Protein AF-B1I226-F1 (afdb_monomer)

Foldseek 3Di:
DDDPVVVVVVVVPPPDPPDPPVPDADPVLVVV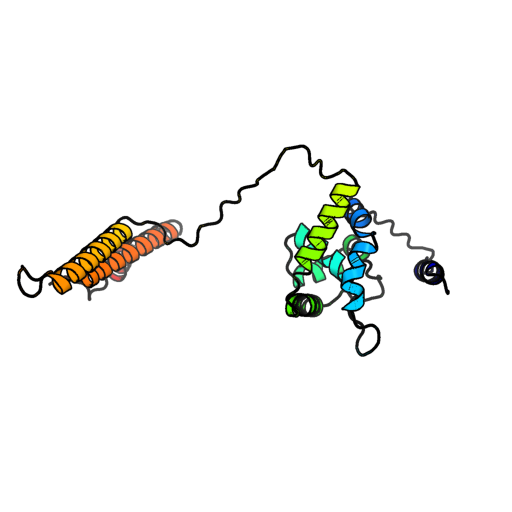LVLLVDCVLCVVVPVLQDDDDDDGADRPQLLVLLVVVCVVVVDQLQVSLVCCQVDPSSVVSSVHDPPDHRDDSVSSVVVVCSVPVVVDPSVVVSVVVSVVVCVVVCVPVPPPDDDDDDDDDPPPDDDDDPLVVVLVVLVVVVVVVVVVCVVCPPPDDDDDRCSVVSVVVSVLVVQQVVVVVVCVVCVVVDPPDDPVVVVVVCVVRVDDPVPDDD

Solvent-accessible surface area (backbone atoms only — not comparable to full-atom values): 15415 Å² total; per-residue (Å²): 143,80,65,78,64,63,58,60,62,64,76,65,70,79,77,64,91,88,67,85,76,81,74,74,56,60,70,68,57,49,51,50,49,64,68,64,70,46,68,77,77,47,55,83,47,54,84,74,53,74,88,82,78,79,82,80,66,79,53,65,68,33,52,52,41,48,47,52,52,26,68,75,69,73,45,52,59,58,57,43,36,51,49,36,65,71,33,67,58,50,21,57,68,26,71,49,55,92,91,50,83,71,71,55,39,70,55,55,52,54,49,51,49,64,54,53,73,71,78,47,60,61,64,57,54,51,49,51,52,51,53,50,52,36,43,76,72,57,70,55,70,84,70,92,64,85,83,80,86,81,76,90,65,85,66,100,59,82,78,90,40,74,58,56,53,52,44,52,50,50,45,51,53,50,53,52,50,51,54,49,42,72,73,50,57,85,73,66,82,85,83,80,83,53,55,69,61,44,52,50,52,40,51,52,54,51,52,50,52,55,49,51,53,48,48,58,67,46,56,76,68,59,85,73,88,42,73,67,59,52,49,56,49,44,60,64,68,75,50,60,84,89,70,70,84,128

Organism: Desulforudis audaxviator (strain MP104C) (NCBI:txid477974)

Structure (mmCIF, N/CA/C/O backbone):
data_AF-B1I226-F1
#
_entry.id   AF-B1I226-F1
#
loop_
_atom_site.group_PDB
_atom_site.id
_atom_site.type_symbol
_atom_site.label_atom_id
_atom_site.label_alt_id
_atom_site.label_comp_id
_atom_site.label_asym_id
_atom_site.label_entity_id
_atom_site.label_seq_id
_atom_site.pdbx_PDB_ins_code
_atom_site.Cartn_x
_atom_site.Cartn_y
_atom_site.Cartn_z
_atom_site.occupancy
_atom_site.B_iso_or_equiv
_atom_site.auth_seq_id
_atom_site.auth_comp_id
_atom_site.auth_asym_id
_atom_site.auth_atom_id
_atom_site.pdbx_PDB_model_num
ATOM 1 N N . MET A 1 1 ? 21.616 23.172 -27.118 1.00 34.88 1 MET A N 1
ATOM 2 C CA . MET A 1 1 ? 20.789 22.255 -27.928 1.00 34.88 1 MET A CA 1
ATOM 3 C C . MET A 1 1 ? 21.636 21.025 -28.251 1.00 34.88 1 MET A C 1
ATOM 5 O O . MET A 1 1 ? 22.217 20.946 -29.317 1.00 34.88 1 MET A O 1
ATOM 9 N N . PHE A 1 2 ? 21.804 20.118 -27.285 1.00 27.12 2 PHE A N 1
ATOM 10 C CA . PHE A 1 2 ? 22.512 18.848 -27.483 1.00 27.12 2 PHE A CA 1
ATOM 11 C C . PHE A 1 2 ? 21.544 17.731 -27.116 1.00 27.12 2 PHE A C 1
ATOM 13 O O . PHE A 1 2 ? 21.030 17.680 -26.001 1.00 27.12 2 PHE A O 1
ATOM 20 N N . GLY A 1 3 ? 21.198 16.952 -28.137 1.00 27.00 3 GLY A N 1
ATOM 21 C CA . GLY A 1 3 ? 20.056 16.057 -28.161 1.00 27.00 3 GLY A CA 1
ATOM 22 C C . GLY A 1 3 ? 20.156 14.913 -27.161 1.00 27.00 3 GLY A C 1
ATOM 23 O O . GLY A 1 3 ? 21.187 14.261 -26.996 1.00 27.00 3 GLY A O 1
ATOM 24 N N . ILE A 1 4 ? 19.001 14.628 -26.573 1.00 36.56 4 ILE A N 1
ATOM 25 C CA . ILE A 1 4 ? 18.686 13.473 -25.727 1.00 36.56 4 ILE A CA 1
ATOM 26 C C . ILE A 1 4 ? 18.946 12.144 -26.484 1.00 36.56 4 ILE A C 1
ATOM 28 O O . ILE A 1 4 ? 19.046 11.080 -25.873 1.00 36.56 4 ILE A O 1
ATOM 32 N N . ASP A 1 5 ? 19.146 12.201 -27.805 1.00 34.72 5 ASP A N 1
ATOM 33 C CA . ASP A 1 5 ? 19.534 11.072 -28.655 1.00 34.72 5 ASP A CA 1
ATOM 34 C C . ASP A 1 5 ? 20.942 10.523 -28.367 1.00 34.72 5 ASP A C 1
ATOM 36 O O . ASP A 1 5 ? 21.187 9.338 -28.598 1.00 34.72 5 ASP A O 1
ATOM 40 N N . SER A 1 6 ? 21.845 11.311 -27.771 1.00 33.66 6 SER A N 1
ATOM 41 C CA . SER A 1 6 ? 23.206 10.842 -27.453 1.00 33.66 6 SER A CA 1
ATOM 42 C C . SER A 1 6 ? 23.229 9.800 -26.318 1.00 33.66 6 SER A C 1
ATOM 44 O O . SER A 1 6 ? 24.063 8.897 -26.290 1.00 33.66 6 SER A O 1
ATOM 46 N N . ILE A 1 7 ? 22.244 9.839 -25.411 1.00 35.50 7 ILE A N 1
ATOM 47 C CA . ILE A 1 7 ? 22.146 8.888 -24.288 1.00 35.50 7 ILE A CA 1
ATOM 48 C C . ILE A 1 7 ? 21.515 7.559 -24.740 1.00 35.50 7 ILE A C 1
ATOM 50 O O . ILE A 1 7 ? 21.879 6.495 -24.232 1.00 35.50 7 ILE A O 1
ATOM 54 N N . ARG A 1 8 ? 20.639 7.590 -25.758 1.00 39.50 8 ARG A N 1
ATOM 55 C CA . ARG A 1 8 ? 20.028 6.380 -26.339 1.00 39.50 8 ARG A CA 1
ATOM 56 C C . ARG A 1 8 ? 21.087 5.469 -26.979 1.00 39.50 8 ARG A C 1
ATOM 58 O O . ARG A 1 8 ? 20.986 4.251 -26.861 1.00 39.50 8 ARG A O 1
ATOM 65 N N . HIS A 1 9 ? 22.140 6.046 -27.563 1.00 31.33 9 HIS A N 1
ATOM 66 C CA . HIS A 1 9 ? 23.216 5.287 -28.207 1.00 31.33 9 HIS A CA 1
ATOM 67 C C . HIS A 1 9 ? 24.240 4.695 -27.213 1.00 31.33 9 HIS A C 1
ATOM 69 O O . HIS A 1 9 ? 24.863 3.670 -27.504 1.00 31.33 9 HIS A O 1
ATOM 75 N N . ILE A 1 10 ? 24.406 5.299 -26.030 1.00 31.16 10 ILE A N 1
ATOM 76 C CA . ILE A 1 10 ? 25.350 4.822 -25.001 1.00 31.16 10 ILE A CA 1
ATOM 77 C C . ILE A 1 10 ? 24.755 3.654 -24.196 1.00 31.16 10 ILE A C 1
ATOM 79 O O . ILE A 1 10 ? 25.475 2.727 -23.834 1.00 31.16 10 ILE A O 1
ATOM 83 N N . LEU A 1 11 ? 23.434 3.625 -23.990 1.00 35.59 11 LEU A N 1
ATOM 84 C CA . LEU A 1 11 ? 22.765 2.533 -23.267 1.00 35.59 11 LEU A CA 1
ATOM 85 C C . LEU A 1 11 ? 22.463 1.291 -24.131 1.00 35.59 11 LEU A C 1
ATOM 87 O O . LEU A 1 11 ? 22.082 0.258 -23.588 1.00 35.59 11 LEU A O 1
ATOM 91 N N . GLN A 1 12 ? 22.684 1.350 -25.450 1.00 37.44 12 GLN A N 1
ATOM 92 C CA . GLN A 1 12 ? 22.516 0.215 -26.375 1.00 37.44 12 GLN A CA 1
ATOM 93 C C . GLN A 1 12 ? 23.813 -0.566 -26.673 1.00 37.44 12 GLN A C 1
ATOM 95 O O . GLN A 1 12 ? 23.793 -1.503 -27.469 1.00 37.44 12 GLN A O 1
ATOM 100 N N . ARG A 1 13 ? 24.948 -0.236 -26.039 1.00 31.00 13 ARG A N 1
ATOM 101 C CA . ARG A 1 13 ? 26.268 -0.819 -26.365 1.00 31.00 13 ARG A CA 1
ATOM 102 C C . ARG A 1 13 ? 26.870 -1.746 -25.302 1.00 31.00 13 ARG A C 1
ATOM 104 O O . ARG A 1 13 ? 28.068 -1.711 -25.052 1.00 31.00 13 ARG A O 1
ATOM 111 N N . VAL A 1 14 ? 26.072 -2.658 -24.749 1.00 36.41 14 VAL A N 1
ATOM 112 C CA . VAL A 1 14 ? 26.609 -3.926 -24.210 1.00 36.41 14 VAL A CA 1
ATOM 113 C C . VAL A 1 14 ? 25.790 -5.086 -24.771 1.00 36.41 14 VAL A C 1
ATOM 115 O O . VAL A 1 14 ? 25.075 -5.789 -24.066 1.00 36.41 14 VAL A O 1
ATOM 118 N N . SER A 1 15 ? 25.877 -5.255 -26.091 1.00 33.81 15 SER A N 1
ATOM 119 C CA . SER A 1 15 ? 25.598 -6.534 -26.740 1.00 33.81 15 SER A CA 1
ATOM 120 C C . SER A 1 15 ? 26.867 -7.373 -26.628 1.00 33.81 15 SER A C 1
ATOM 122 O O . SER A 1 15 ? 27.742 -7.291 -27.485 1.00 33.81 15 SER A O 1
ATOM 124 N N . VAL A 1 16 ? 26.993 -8.136 -25.542 1.00 36.56 16 VAL A N 1
ATOM 125 C CA . VAL A 1 16 ? 27.964 -9.235 -25.457 1.00 36.56 16 VAL A CA 1
ATOM 126 C C . VAL A 1 16 ? 27.528 -10.324 -26.449 1.00 36.56 16 VAL A C 1
ATOM 128 O O . VAL A 1 16 ? 26.420 -10.851 -26.310 1.00 36.56 16 VAL A O 1
ATOM 131 N N . PRO A 1 17 ? 28.335 -10.654 -27.473 1.00 31.30 17 PRO A N 1
ATOM 132 C CA . PRO A 1 17 ? 28.005 -11.725 -28.400 1.00 31.30 17 PRO A CA 1
ATOM 133 C C . PRO A 1 17 ? 28.172 -13.060 -27.667 1.00 31.30 17 PRO A C 1
ATOM 135 O O . PRO A 1 17 ? 29.270 -13.396 -27.234 1.00 31.30 17 PRO A O 1
ATOM 138 N N . GLY A 1 18 ? 27.071 -13.793 -27.480 1.00 32.81 18 GLY A N 1
ATOM 139 C CA . GLY A 1 18 ? 27.088 -15.148 -26.910 1.00 32.81 18 GLY A CA 1
ATOM 140 C C . GLY A 1 18 ? 26.101 -15.428 -25.774 1.00 32.81 18 GLY A C 1
ATOM 141 O O . GLY A 1 18 ? 25.951 -16.581 -25.396 1.00 32.81 18 GLY A O 1
ATOM 142 N N . ALA A 1 19 ? 25.381 -14.430 -25.254 1.00 34.69 19 ALA A N 1
ATOM 143 C CA . ALA A 1 19 ? 24.342 -14.660 -24.246 1.00 34.69 19 ALA A CA 1
ATOM 144 C C . ALA A 1 19 ? 23.137 -13.738 -24.472 1.00 34.69 19 ALA A C 1
ATOM 146 O O . ALA A 1 19 ? 22.835 -12.862 -23.661 1.00 34.69 19 ALA A O 1
ATOM 147 N N . ARG A 1 20 ? 22.423 -13.936 -25.589 1.00 36.38 20 ARG A N 1
ATOM 148 C CA . ARG A 1 20 ? 21.013 -13.529 -25.659 1.00 36.38 20 ARG A CA 1
ATOM 149 C C . ARG A 1 20 ? 20.237 -14.472 -24.755 1.00 36.38 20 ARG A C 1
ATOM 151 O O . ARG A 1 20 ? 19.728 -15.500 -25.181 1.00 36.38 20 ARG A O 1
ATOM 158 N N . ILE A 1 21 ? 20.218 -14.153 -23.468 1.00 43.62 21 ILE A N 1
ATOM 159 C CA . ILE A 1 21 ? 19.205 -14.717 -22.596 1.00 43.62 21 ILE A CA 1
ATOM 160 C C . ILE A 1 21 ? 17.944 -13.906 -22.887 1.00 43.62 21 ILE A C 1
ATOM 162 O O . ILE A 1 21 ? 17.688 -12.875 -22.261 1.00 43.62 21 ILE A O 1
ATOM 166 N N . ASP A 1 22 ? 17.201 -14.345 -23.899 1.00 40.81 22 ASP A N 1
ATOM 167 C CA . ASP A 1 22 ? 15.895 -13.812 -24.275 1.00 40.81 22 ASP A CA 1
ATOM 168 C C . ASP A 1 22 ? 14.862 -14.220 -23.208 1.00 40.81 22 ASP A C 1
ATOM 170 O O . ASP A 1 22 ? 13.917 -14.954 -23.465 1.00 40.81 22 ASP A O 1
ATOM 174 N N . TYR A 1 23 ? 15.056 -13.778 -21.959 1.00 53.62 23 TYR A N 1
ATOM 175 C CA . TYR A 1 23 ? 14.006 -13.872 -20.950 1.00 53.62 23 TYR A CA 1
ATOM 176 C C . TYR A 1 23 ? 12.971 -12.804 -21.273 1.00 53.62 23 TYR A C 1
ATOM 178 O O . TYR A 1 23 ? 13.134 -11.621 -20.939 1.00 53.62 23 TYR A O 1
ATOM 186 N N . GLU A 1 24 ? 11.923 -13.230 -21.967 1.00 58.19 24 GLU A N 1
ATOM 187 C CA . GLU A 1 24 ? 10.694 -12.468 -22.078 1.00 58.19 24 GLU A CA 1
ATOM 188 C C . GLU A 1 24 ? 10.083 -12.303 -20.687 1.00 58.19 24 GLU A C 1
ATOM 190 O O . GLU A 1 24 ? 10.046 -13.218 -19.860 1.00 58.19 24 GLU A O 1
ATOM 195 N N . PHE A 1 25 ? 9.655 -11.080 -20.395 1.00 67.44 25 PHE A N 1
ATOM 196 C CA . PHE A 1 25 ? 8.914 -10.819 -19.176 1.00 67.44 25 PHE A CA 1
ATOM 197 C C . PHE A 1 25 ? 7.570 -11.548 -19.244 1.00 67.44 25 PHE A C 1
ATOM 199 O O . PHE A 1 25 ? 6.963 -11.576 -20.315 1.00 67.44 25 PHE A O 1
ATOM 206 N N . PRO A 1 26 ? 7.047 -12.042 -18.110 1.00 75.38 26 PRO A N 1
ATOM 207 C CA . PRO A 1 26 ? 5.643 -12.413 -18.012 1.00 75.38 26 PRO A CA 1
ATOM 208 C C . PRO A 1 26 ? 4.746 -11.319 -18.605 1.00 75.38 26 PRO A C 1
ATOM 210 O O . PRO A 1 26 ? 5.009 -10.127 -18.413 1.00 75.38 26 PRO A O 1
ATOM 213 N N . GLU A 1 27 ? 3.684 -11.712 -19.308 1.00 76.19 27 GLU A N 1
ATOM 214 C CA . GLU A 1 27 ? 2.844 -10.797 -20.093 1.00 76.19 27 GLU A CA 1
ATOM 215 C C . GLU A 1 27 ? 2.338 -9.597 -19.270 1.00 76.19 27 GLU A C 1
ATOM 217 O O . GLU A 1 27 ? 2.268 -8.466 -19.763 1.00 76.19 27 GLU A O 1
ATOM 222 N N . HIS A 1 28 ? 2.034 -9.809 -17.985 1.00 78.00 28 HIS A N 1
ATOM 223 C CA . HIS A 1 28 ? 1.593 -8.746 -17.083 1.00 78.00 28 HIS A CA 1
ATOM 224 C C . HIS A 1 28 ? 2.697 -7.723 -16.777 1.00 78.00 28 HIS A C 1
ATOM 226 O O . HIS A 1 28 ? 2.413 -6.527 -16.762 1.00 78.00 28 HIS A O 1
ATOM 232 N N . LEU A 1 29 ? 3.954 -8.152 -16.613 1.00 80.06 29 LEU A N 1
ATOM 233 C CA . LEU A 1 29 ? 5.091 -7.243 -16.425 1.00 80.06 29 LEU A CA 1
ATOM 234 C C . LEU A 1 29 ? 5.418 -6.488 -17.713 1.00 80.06 29 LEU A C 1
ATOM 236 O O . LEU A 1 29 ? 5.753 -5.311 -17.650 1.00 80.06 29 LEU A O 1
ATOM 240 N N . ALA A 1 30 ? 5.267 -7.120 -18.879 1.00 80.62 30 ALA A N 1
ATOM 241 C CA . ALA A 1 30 ? 5.431 -6.447 -20.168 1.00 80.62 30 ALA A CA 1
ATOM 242 C C . ALA A 1 30 ? 4.354 -5.370 -20.402 1.00 80.62 30 ALA A C 1
ATOM 244 O O . ALA A 1 30 ? 4.617 -4.324 -21.002 1.00 80.62 30 ALA A O 1
ATOM 245 N N . LYS A 1 31 ? 3.124 -5.597 -19.924 1.00 81.62 31 LYS A N 1
ATOM 246 C CA . LYS A 1 31 ? 2.075 -4.565 -19.899 1.00 81.62 31 LYS A CA 1
ATOM 247 C C . LYS A 1 31 ? 2.463 -3.429 -18.953 1.00 81.62 31 LYS A C 1
ATOM 249 O O . LYS A 1 31 ? 2.478 -2.283 -19.389 1.00 81.62 31 LYS A O 1
ATOM 254 N N . MET A 1 32 ? 2.849 -3.731 -17.714 1.00 81.94 32 MET A N 1
ATOM 255 C CA . MET A 1 32 ? 3.281 -2.707 -16.753 1.00 81.94 32 MET A CA 1
ATOM 256 C C . MET A 1 32 ? 4.493 -1.906 -17.238 1.00 81.94 32 MET A C 1
ATOM 258 O O . MET A 1 32 ? 4.533 -0.698 -17.035 1.00 81.94 32 MET A O 1
ATOM 262 N N . ASP A 1 33 ? 5.451 -2.545 -17.914 1.00 84.25 33 ASP A N 1
ATOM 263 C CA . ASP A 1 33 ? 6.632 -1.875 -18.466 1.00 84.25 33 ASP A CA 1
ATOM 264 C C . ASP A 1 33 ? 6.230 -0.807 -19.482 1.00 84.25 33 ASP A C 1
ATOM 266 O O . ASP A 1 33 ? 6.639 0.340 -19.350 1.00 84.25 33 ASP A O 1
ATOM 270 N N . ARG A 1 34 ? 5.354 -1.158 -20.434 1.00 82.12 34 ARG A N 1
ATOM 271 C CA . ARG A 1 34 ? 4.818 -0.215 -21.432 1.00 82.12 34 ARG A CA 1
ATOM 272 C C . ARG A 1 34 ? 4.061 0.944 -20.792 1.00 82.12 34 ARG A C 1
ATOM 274 O O . ARG A 1 34 ? 4.159 2.081 -21.245 1.00 82.12 34 ARG A O 1
ATOM 281 N N . TRP A 1 35 ? 3.313 0.665 -19.731 1.00 77.06 35 TRP A N 1
ATOM 282 C CA . TRP A 1 35 ? 2.592 1.698 -18.996 1.00 77.06 35 TRP A CA 1
ATOM 283 C C . TRP A 1 35 ? 3.530 2.666 -18.275 1.00 77.06 35 TRP A C 1
ATOM 285 O O . TRP A 1 35 ? 3.283 3.872 -18.298 1.00 77.06 35 TRP A O 1
ATOM 295 N N . LEU A 1 36 ? 4.608 2.156 -17.681 1.00 78.62 36 LEU A N 1
ATOM 296 C CA . LEU A 1 36 ? 5.593 2.943 -16.940 1.00 78.62 36 LEU A CA 1
ATOM 297 C C . LEU A 1 36 ? 6.677 3.576 -17.829 1.00 78.62 36 LEU A C 1
ATOM 299 O O . LEU A 1 36 ? 7.464 4.366 -17.322 1.00 78.62 36 LEU A O 1
ATOM 303 N N . ASP A 1 37 ? 6.721 3.286 -19.133 1.00 77.25 37 ASP A N 1
ATOM 304 C CA . ASP A 1 37 ? 7.720 3.836 -20.071 1.00 77.25 37 ASP A CA 1
ATOM 305 C C . ASP A 1 37 ? 7.483 5.316 -20.449 1.00 77.25 37 ASP A C 1
ATOM 307 O O . ASP A 1 37 ? 8.181 5.893 -21.282 1.00 77.25 37 ASP A O 1
ATOM 311 N N . ASP A 1 38 ? 6.494 5.969 -19.834 1.00 75.19 38 ASP A N 1
ATOM 312 C CA . ASP A 1 38 ? 6.208 7.381 -20.071 1.00 75.19 38 ASP A CA 1
ATOM 313 C C . ASP A 1 38 ? 7.036 8.285 -19.150 1.00 75.19 38 ASP A C 1
ATOM 315 O O . ASP A 1 38 ? 6.926 8.257 -17.922 1.00 75.19 38 ASP A O 1
ATOM 319 N N . LYS A 1 39 ? 7.841 9.150 -19.776 1.00 68.50 39 LYS A N 1
ATOM 320 C CA . LYS A 1 39 ? 8.710 10.122 -19.102 1.00 68.50 39 LYS A CA 1
ATOM 321 C C . LYS A 1 39 ? 7.958 11.045 -18.144 1.00 68.50 39 LYS A C 1
ATOM 323 O O . LYS A 1 39 ? 8.560 11.495 -17.170 1.00 68.50 39 LYS A O 1
ATOM 328 N N . ARG A 1 40 ? 6.665 11.286 -18.388 1.00 67.88 40 ARG A N 1
ATOM 329 C CA . ARG A 1 40 ? 5.798 12.127 -17.550 1.00 67.88 40 ARG A CA 1
ATOM 330 C C . ARG A 1 40 ? 5.674 11.611 -16.115 1.00 67.88 40 ARG A C 1
ATOM 332 O O . ARG A 1 40 ? 5.537 12.424 -15.210 1.00 67.88 40 ARG A O 1
ATOM 339 N N . PHE A 1 41 ? 5.789 10.299 -15.885 1.00 67.38 41 PHE A N 1
ATOM 340 C CA . PHE A 1 41 ? 5.772 9.733 -14.528 1.00 67.38 41 PHE A CA 1
ATOM 341 C C . PHE A 1 41 ? 7.009 10.095 -13.714 1.00 67.38 41 PHE A C 1
ATOM 343 O O . PHE A 1 41 ? 6.957 10.129 -12.488 1.00 67.38 41 PHE A O 1
ATOM 350 N N . PHE A 1 42 ? 8.127 10.354 -14.388 1.00 67.56 42 PHE A N 1
ATOM 351 C CA . PHE A 1 42 ? 9.410 10.596 -13.740 1.00 67.56 42 PHE A CA 1
ATOM 352 C C . PHE A 1 42 ? 9.689 12.085 -13.541 1.00 67.56 42 PHE A C 1
ATOM 354 O O . PHE A 1 42 ? 10.491 12.424 -12.675 1.00 67.56 42 PHE A O 1
ATOM 361 N N . THR A 1 43 ? 9.029 12.971 -14.295 1.00 66.56 43 THR A N 1
ATOM 362 C CA . THR A 1 43 ? 9.213 14.429 -14.215 1.00 66.56 43 THR A CA 1
ATOM 363 C C . THR A 1 43 ? 9.028 14.991 -12.796 1.00 66.56 43 THR A C 1
ATOM 365 O O . THR A 1 43 ? 9.937 15.687 -12.352 1.00 66.56 43 THR A O 1
ATOM 368 N N . PRO A 1 44 ? 7.979 14.634 -12.022 1.00 65.00 44 PRO A N 1
ATOM 369 C CA . PRO A 1 44 ? 7.789 15.159 -10.659 1.00 65.00 44 PRO A CA 1
ATOM 370 C C . PRO A 1 44 ? 8.889 14.739 -9.673 1.00 65.00 44 PRO A C 1
ATOM 372 O O . PRO A 1 44 ? 9.110 15.373 -8.641 1.00 65.00 44 PRO A O 1
ATOM 375 N N . PHE A 1 45 ? 9.589 13.648 -9.989 1.00 65.19 45 PHE A N 1
ATOM 376 C CA . PHE A 1 45 ? 10.647 13.100 -9.153 1.00 65.19 45 PHE A CA 1
ATOM 377 C C . PHE A 1 45 ? 12.025 13.637 -9.549 1.00 65.19 45 PHE A C 1
ATOM 379 O O . PHE A 1 45 ? 12.905 13.683 -8.700 1.00 65.19 45 PHE A O 1
ATOM 386 N N . GLN A 1 46 ? 12.243 14.082 -10.790 1.00 63.88 46 GLN A N 1
ATOM 387 C CA . GLN A 1 46 ? 13.569 14.507 -11.268 1.00 63.88 46 GLN A CA 1
ATOM 388 C C . GLN A 1 46 ? 14.176 15.650 -10.443 1.00 63.88 46 GLN A C 1
ATOM 390 O O . GLN A 1 46 ? 15.362 15.584 -10.124 1.00 63.88 46 GLN A O 1
ATOM 395 N N . ASP A 1 47 ? 13.364 16.614 -10.008 1.00 61.59 47 ASP A N 1
ATOM 396 C CA . ASP A 1 47 ? 13.822 17.758 -9.206 1.00 61.59 47 ASP A CA 1
ATOM 397 C C . ASP A 1 47 ? 14.224 17.367 -7.771 1.00 61.59 47 ASP A C 1
ATOM 399 O O . ASP A 1 47 ? 14.983 18.074 -7.107 1.00 61.59 47 ASP A O 1
ATOM 403 N N . LYS A 1 48 ? 13.745 16.213 -7.283 1.00 60.78 48 LYS A N 1
ATOM 404 C CA . LYS A 1 48 ? 13.937 15.743 -5.897 1.00 60.78 48 LYS A CA 1
ATOM 405 C C . LYS A 1 48 ? 15.091 14.746 -5.752 1.00 60.78 48 LYS A C 1
ATOM 407 O O . LYS A 1 48 ? 15.528 14.452 -4.637 1.00 60.78 48 LYS A O 1
ATOM 412 N N . TYR A 1 49 ? 15.626 14.235 -6.862 1.00 60.50 49 TYR A N 1
ATOM 413 C CA . TYR A 1 49 ? 16.835 13.412 -6.867 1.00 60.50 49 TYR A CA 1
ATOM 414 C C . TYR A 1 49 ? 18.043 14.306 -7.160 1.00 60.50 49 TYR A C 1
ATOM 416 O O . TYR A 1 49 ? 18.319 14.645 -8.306 1.00 60.50 49 TYR A O 1
ATOM 424 N N . HIS A 1 50 ? 18.781 14.685 -6.113 1.00 53.31 50 HIS A N 1
ATOM 425 C CA . HIS A 1 50 ? 19.991 15.498 -6.251 1.00 53.31 50 HIS A CA 1
ATOM 426 C C . HIS A 1 50 ? 21.002 14.851 -7.211 1.00 53.31 50 HIS A C 1
ATOM 428 O O . HIS A 1 50 ? 21.469 13.735 -6.977 1.00 53.31 50 HIS A O 1
ATOM 434 N N . GLN A 1 51 ? 21.352 15.576 -8.275 1.00 52.16 51 GLN A N 1
ATOM 435 C CA . GLN A 1 51 ? 22.259 15.103 -9.325 1.00 52.16 51 GLN A CA 1
ATOM 436 C C . GLN A 1 51 ? 23.745 15.392 -9.045 1.00 52.16 51 GLN A C 1
ATOM 438 O O . GLN A 1 51 ? 24.593 14.799 -9.703 1.00 52.16 51 GLN A O 1
ATOM 443 N N . PHE A 1 52 ? 24.086 16.264 -8.082 1.00 46.88 52 PHE A N 1
ATOM 444 C CA . PHE A 1 52 ? 25.417 16.897 -8.077 1.00 46.88 52 PHE A CA 1
ATOM 445 C C . PHE A 1 52 ? 26.304 16.703 -6.834 1.00 46.88 52 PHE A C 1
ATOM 447 O O . PHE A 1 52 ? 27.501 16.941 -6.950 1.00 46.88 52 PHE A O 1
ATOM 454 N N . TRP A 1 53 ? 25.808 16.229 -5.680 1.00 42.12 53 TRP A N 1
ATOM 455 C CA . TRP A 1 53 ? 26.657 16.073 -4.481 1.00 42.12 53 TRP A CA 1
ATOM 456 C C . TRP A 1 53 ? 26.352 14.787 -3.693 1.00 42.12 53 TRP A C 1
ATOM 458 O O . TRP A 1 53 ? 25.210 14.539 -3.308 1.00 42.12 53 TRP A O 1
ATOM 468 N N . GLY A 1 54 ? 27.389 13.981 -3.424 1.00 58.03 54 GLY A N 1
ATOM 469 C CA . GLY A 1 54 ? 27.324 12.762 -2.602 1.00 58.03 54 GLY A CA 1
ATOM 470 C C . GLY A 1 54 ? 27.157 11.444 -3.378 1.00 58.03 54 GLY A C 1
ATOM 471 O O . GLY A 1 54 ? 27.308 11.387 -4.597 1.00 58.03 54 GLY A O 1
ATOM 472 N N . ARG A 1 55 ? 26.867 10.346 -2.656 1.00 56.62 55 ARG A N 1
ATOM 473 C CA . ARG A 1 55 ? 26.606 9.024 -3.261 1.00 56.62 55 ARG A CA 1
ATOM 474 C C . ARG A 1 55 ? 25.366 9.121 -4.165 1.00 56.62 55 ARG A C 1
ATOM 476 O O . ARG A 1 55 ? 24.307 9.489 -3.651 1.00 56.62 55 ARG A O 1
ATOM 483 N N . PRO A 1 56 ? 25.452 8.730 -5.452 1.00 64.06 56 PRO A N 1
ATOM 484 C CA . PRO A 1 56 ? 24.308 8.767 -6.354 1.00 64.06 56 PRO A CA 1
ATOM 485 C C . PRO A 1 56 ? 23.127 7.999 -5.759 1.00 64.06 56 PRO A C 1
ATOM 487 O O . PRO A 1 56 ? 23.261 6.831 -5.377 1.00 64.06 56 PRO A O 1
ATOM 490 N N . SER A 1 57 ? 21.976 8.664 -5.649 1.00 69.44 57 SER A N 1
ATOM 491 C CA . SER A 1 57 ? 20.735 7.992 -5.264 1.00 69.44 57 SER A CA 1
ATOM 492 C C . SER A 1 57 ? 20.327 6.992 -6.351 1.00 69.44 57 SER A C 1
ATOM 494 O O . SER A 1 57 ? 20.685 7.139 -7.520 1.00 69.44 57 SER A O 1
ATOM 496 N N . VAL A 1 58 ? 19.568 5.964 -5.962 1.00 79.44 58 VAL A N 1
ATOM 497 C CA . VAL A 1 58 ? 18.938 5.035 -6.916 1.00 79.44 58 VAL A CA 1
ATOM 498 C C . VAL A 1 58 ? 18.132 5.856 -7.930 1.00 79.44 58 VAL A C 1
ATOM 500 O O . VAL A 1 58 ? 17.440 6.772 -7.494 1.00 79.44 58 VAL A O 1
ATOM 503 N N . PRO A 1 59 ? 18.192 5.570 -9.243 1.00 80.25 59 PRO A N 1
ATOM 504 C CA . PRO A 1 59 ? 17.389 6.292 -10.224 1.00 80.25 59 PRO A CA 1
ATOM 505 C C . PRO A 1 59 ? 15.898 6.271 -9.862 1.00 80.25 59 PRO A C 1
ATOM 507 O O . PRO A 1 59 ? 15.380 5.232 -9.443 1.00 80.25 59 PRO A O 1
ATOM 510 N N . ALA A 1 60 ? 15.204 7.399 -10.052 1.00 79.31 60 ALA A N 1
ATOM 511 C CA . ALA A 1 60 ? 13.768 7.510 -9.780 1.00 79.31 60 ALA A CA 1
ATOM 512 C C . ALA A 1 60 ? 12.962 6.431 -10.522 1.00 79.31 60 ALA A C 1
ATOM 514 O O . ALA A 1 60 ? 12.070 5.810 -9.948 1.00 79.31 60 ALA A O 1
ATOM 515 N N . GLU A 1 61 ? 13.353 6.139 -11.765 1.00 82.19 61 GLU A N 1
ATOM 516 C CA . GLU A 1 61 ? 12.761 5.077 -12.574 1.00 82.19 61 GLU A CA 1
ATOM 517 C C . GLU A 1 61 ? 12.873 3.698 -11.912 1.00 82.19 61 GLU A C 1
ATOM 519 O O . GLU A 1 61 ? 11.872 2.998 -11.752 1.00 82.19 61 GLU A O 1
ATOM 524 N N . THR A 1 62 ? 14.073 3.320 -11.467 1.00 87.38 62 THR A N 1
ATOM 525 C CA . THR A 1 62 ? 14.299 2.049 -10.770 1.00 87.38 62 THR A CA 1
ATOM 526 C C . THR A 1 62 ? 13.458 1.957 -9.502 1.00 87.38 62 THR A C 1
ATOM 528 O O . THR A 1 62 ? 12.833 0.929 -9.255 1.00 87.38 62 THR A O 1
ATOM 531 N N . TYR A 1 63 ? 13.402 3.031 -8.712 1.00 87.06 63 TYR A N 1
ATOM 532 C CA . TYR A 1 63 ? 12.620 3.057 -7.478 1.00 87.06 63 TYR A CA 1
ATOM 533 C C . TYR A 1 63 ? 11.117 2.879 -7.734 1.00 87.06 63 TYR A C 1
ATOM 535 O O . TYR A 1 63 ? 10.490 2.036 -7.095 1.00 87.06 63 TYR A O 1
ATOM 543 N N . LEU A 1 64 ? 10.539 3.616 -8.685 1.00 84.50 64 LEU A N 1
ATOM 544 C CA . LEU A 1 64 ? 9.108 3.531 -8.997 1.00 84.50 64 LEU A CA 1
ATOM 545 C C . LEU A 1 64 ? 8.715 2.155 -9.542 1.00 84.50 64 LEU A C 1
ATOM 547 O O . LEU A 1 64 ? 7.688 1.608 -9.149 1.00 84.50 64 LEU A O 1
ATOM 551 N N . ARG A 1 65 ? 9.563 1.547 -10.375 1.00 88.25 65 ARG A N 1
ATOM 552 C CA . ARG A 1 65 ? 9.358 0.178 -10.874 1.00 88.25 65 ARG A CA 1
ATOM 553 C C . ARG A 1 65 ? 9.431 -0.849 -9.744 1.00 88.25 65 ARG A C 1
ATOM 555 O O . ARG A 1 65 ? 8.553 -1.700 -9.630 1.00 88.25 65 ARG A O 1
ATOM 562 N N . MET A 1 66 ? 10.407 -0.720 -8.844 1.00 90.75 66 MET A N 1
ATOM 563 C CA . MET A 1 66 ? 10.463 -1.539 -7.629 1.00 90.75 66 MET A CA 1
ATOM 564 C C . MET A 1 66 ? 9.204 -1.353 -6.768 1.00 90.75 66 MET A C 1
ATOM 566 O O . MET A 1 66 ? 8.672 -2.328 -6.243 1.00 90.75 66 MET A O 1
ATOM 570 N N . ARG A 1 67 ? 8.661 -0.133 -6.675 1.00 88.06 67 ARG A N 1
ATOM 571 C CA . ARG A 1 67 ? 7.402 0.118 -5.961 1.00 88.06 67 ARG A CA 1
ATOM 572 C C . ARG A 1 67 ? 6.171 -0.461 -6.636 1.00 88.06 67 ARG A C 1
ATOM 574 O O . ARG A 1 67 ? 5.300 -0.951 -5.926 1.00 88.06 67 ARG A O 1
ATOM 581 N N . ALA A 1 68 ? 6.108 -0.464 -7.961 1.00 86.88 68 ALA A N 1
ATOM 582 C CA . ALA A 1 68 ? 5.027 -1.124 -8.683 1.00 86.88 68 ALA A CA 1
ATOM 583 C C . ALA A 1 68 ? 4.995 -2.631 -8.373 1.00 86.88 68 ALA A C 1
ATOM 585 O O . ALA A 1 68 ? 3.933 -3.166 -8.063 1.00 86.88 68 ALA A O 1
ATOM 586 N N . LEU A 1 69 ? 6.161 -3.294 -8.359 1.00 90.25 69 LEU A N 1
ATOM 587 C CA . LEU A 1 69 ? 6.269 -4.694 -7.930 1.00 90.25 69 LEU A CA 1
ATOM 588 C C . LEU A 1 69 ? 5.864 -4.868 -6.464 1.00 90.25 69 LEU A C 1
ATOM 590 O O . LEU A 1 69 ? 5.122 -5.789 -6.135 1.00 90.25 69 LEU A O 1
ATOM 594 N N . GLN A 1 70 ? 6.313 -3.966 -5.589 1.00 90.56 70 GLN A N 1
ATOM 595 C CA . GLN A 1 70 ? 5.963 -4.008 -4.174 1.00 90.56 70 GLN A CA 1
ATOM 596 C C . GLN A 1 70 ? 4.448 -4.005 -3.953 1.00 90.56 70 GLN A C 1
ATOM 598 O O . GLN A 1 70 ? 3.945 -4.830 -3.197 1.00 90.56 70 GLN A O 1
ATOM 603 N N . GLN A 1 71 ? 3.735 -3.095 -4.622 1.00 86.38 71 GLN A N 1
ATOM 604 C CA . GLN A 1 71 ? 2.284 -2.951 -4.492 1.00 86.38 71 GLN A CA 1
ATOM 605 C C . GLN A 1 71 ? 1.530 -4.118 -5.128 1.00 86.38 71 GLN A C 1
ATOM 607 O O . GLN A 1 71 ? 0.569 -4.614 -4.551 1.00 86.38 71 GLN A O 1
ATOM 612 N N . GLN A 1 72 ? 1.980 -4.597 -6.289 1.00 86.44 72 GLN A N 1
ATOM 613 C CA . GLN A 1 72 ? 1.325 -5.708 -6.977 1.00 86.44 72 GLN A CA 1
ATOM 614 C C . GLN A 1 72 ? 1.409 -7.026 -6.198 1.00 86.44 72 GLN A C 1
ATOM 616 O O . GLN A 1 72 ? 0.472 -7.820 -6.238 1.00 86.44 72 GLN A O 1
ATOM 621 N N . TYR A 1 73 ? 2.534 -7.272 -5.525 1.00 87.00 73 TYR A N 1
ATOM 622 C CA . TYR A 1 73 ? 2.812 -8.540 -4.849 1.00 87.00 73 TYR A CA 1
ATOM 623 C C . TYR A 1 73 ? 2.733 -8.459 -3.318 1.00 87.00 73 TYR A C 1
ATOM 625 O O . TYR A 1 73 ? 2.971 -9.464 -2.656 1.00 87.00 73 TYR A O 1
ATOM 633 N N . GLY A 1 74 ? 2.417 -7.291 -2.748 1.00 88.75 74 GLY A N 1
ATOM 634 C CA . GLY A 1 74 ? 2.285 -7.103 -1.299 1.00 88.75 74 GLY A CA 1
ATOM 635 C C . GLY A 1 74 ? 3.577 -7.352 -0.512 1.00 88.75 74 GLY A C 1
ATOM 636 O O . GLY A 1 74 ? 3.526 -7.886 0.590 1.00 88.75 74 GLY A O 1
ATOM 637 N N . LEU A 1 75 ? 4.738 -7.010 -1.081 1.00 91.25 75 LEU A N 1
ATOM 638 C CA . LEU A 1 75 ? 6.047 -7.383 -0.527 1.00 91.25 75 LEU A CA 1
ATOM 639 C C . LEU A 1 75 ? 6.599 -6.350 0.462 1.00 91.25 75 LEU A C 1
ATOM 641 O O . LEU A 1 75 ? 6.442 -5.139 0.285 1.00 91.25 75 LEU A O 1
ATOM 645 N N . SER A 1 76 ? 7.366 -6.805 1.451 1.00 91.75 76 SER A N 1
ATOM 646 C CA . SER A 1 76 ? 8.213 -5.912 2.249 1.00 91.75 76 SER A CA 1
ATOM 647 C C . SER A 1 76 ? 9.407 -5.378 1.442 1.00 91.75 76 SER A C 1
ATOM 649 O O . SER A 1 76 ? 9.788 -5.929 0.408 1.00 91.75 76 SER A O 1
ATOM 651 N N . ASP A 1 77 ? 10.048 -4.302 1.923 1.00 91.62 77 ASP A N 1
ATOM 652 C CA . ASP A 1 77 ? 11.256 -3.750 1.279 1.00 91.62 77 ASP A CA 1
ATOM 653 C C . ASP A 1 77 ? 12.387 -4.792 1.186 1.00 91.62 77 ASP A C 1
ATOM 655 O O . ASP A 1 77 ? 13.184 -4.754 0.251 1.00 91.62 77 ASP A O 1
ATOM 659 N N . ARG A 1 78 ? 12.460 -5.724 2.148 1.00 91.75 78 ARG A N 1
ATOM 660 C CA . ARG A 1 78 ? 13.468 -6.790 2.173 1.00 91.75 78 ARG A CA 1
ATOM 661 C C . ARG A 1 78 ? 13.174 -7.861 1.131 1.00 91.75 78 ARG A C 1
ATOM 663 O O . ARG A 1 78 ? 14.016 -8.111 0.277 1.00 91.75 78 ARG A O 1
ATOM 670 N N . GLU A 1 79 ? 11.964 -8.412 1.152 1.00 92.19 79 GLU A N 1
ATOM 671 C CA . GLU A 1 79 ? 11.541 -9.447 0.201 1.00 92.19 79 GLU A CA 1
ATOM 672 C C . GLU A 1 79 ? 11.589 -8.949 -1.242 1.00 92.19 79 GLU A C 1
ATOM 674 O O . GLU A 1 79 ? 11.950 -9.697 -2.146 1.00 92.19 79 GLU A O 1
ATOM 679 N N . LEU A 1 80 ? 11.265 -7.675 -1.469 1.00 93.56 80 LEU A N 1
ATOM 680 C CA . LEU A 1 80 ? 11.383 -7.051 -2.779 1.00 93.56 80 LEU A CA 1
ATOM 681 C C . LEU A 1 80 ? 12.831 -7.061 -3.281 1.00 93.56 80 LEU A C 1
ATOM 683 O O . LEU A 1 80 ? 13.078 -7.440 -4.423 1.00 93.56 80 LEU A O 1
ATOM 687 N N . CYS A 1 81 ? 13.788 -6.640 -2.452 1.00 92.94 81 CYS A N 1
ATOM 688 C CA . CYS A 1 81 ? 15.203 -6.649 -2.817 1.00 92.94 81 CYS A CA 1
ATOM 689 C C . CYS A 1 81 ? 15.717 -8.071 -3.072 1.00 92.94 81 CYS A C 1
ATOM 691 O O . CYS A 1 81 ? 16.433 -8.276 -4.052 1.00 92.94 81 CYS A O 1
ATOM 693 N N . ASP A 1 82 ? 15.306 -9.036 -2.248 1.00 92.12 82 ASP A N 1
ATOM 694 C CA . ASP A 1 82 ? 15.689 -10.442 -2.394 1.00 92.12 82 ASP A CA 1
ATOM 695 C C . ASP A 1 82 ? 15.136 -11.023 -3.708 1.00 92.12 82 ASP A C 1
ATOM 697 O O . ASP A 1 82 ? 15.890 -11.557 -4.521 1.00 92.12 82 ASP A O 1
ATOM 701 N N . GLN A 1 83 ? 13.847 -10.818 -3.999 1.00 91.38 83 GLN A N 1
ATOM 702 C CA . GLN A 1 83 ? 13.226 -11.312 -5.233 1.00 91.38 83 GLN A CA 1
ATOM 703 C C . GLN A 1 83 ? 13.735 -10.603 -6.494 1.00 91.38 83 GLN A C 1
ATOM 705 O O . GLN A 1 83 ? 13.864 -11.234 -7.541 1.00 91.38 83 GLN A O 1
ATOM 710 N N . VAL A 1 84 ? 14.047 -9.305 -6.426 1.00 91.19 84 VAL A N 1
ATOM 711 C CA . VAL A 1 84 ? 14.678 -8.577 -7.544 1.00 91.19 84 VAL A CA 1
ATOM 712 C C . VAL A 1 84 ? 16.123 -9.045 -7.764 1.00 91.19 84 VAL A C 1
ATOM 714 O O . VAL A 1 84 ? 16.611 -9.004 -8.895 1.00 91.19 84 VAL A O 1
ATOM 717 N N . GLY A 1 85 ? 16.812 -9.483 -6.708 1.00 88.38 85 GLY A N 1
ATOM 718 C CA . GLY A 1 85 ? 18.137 -10.095 -6.794 1.00 88.38 85 GLY A CA 1
ATOM 719 C C . GLY A 1 85 ? 18.114 -11.480 -7.435 1.00 88.38 85 GLY A C 1
ATOM 720 O O . GLY A 1 85 ? 18.972 -11.770 -8.267 1.00 88.38 85 GLY A O 1
ATOM 721 N N . ASP A 1 86 ? 17.114 -12.285 -7.084 1.00 89.31 86 ASP A N 1
ATOM 722 C CA . ASP A 1 86 ? 16.942 -13.669 -7.533 1.00 89.31 86 ASP A CA 1
ATOM 723 C C . ASP A 1 86 ? 16.375 -13.767 -8.963 1.00 89.31 86 ASP A C 1
ATOM 725 O O . ASP A 1 86 ? 16.868 -14.512 -9.813 1.00 89.31 86 ASP A O 1
ATOM 729 N N . ARG A 1 87 ? 15.366 -12.949 -9.290 1.00 88.19 87 ARG A N 1
ATOM 730 C CA . ARG A 1 87 ? 14.638 -13.026 -10.564 1.00 88.19 87 ARG A CA 1
ATOM 731 C C . ARG A 1 87 ? 15.175 -12.027 -11.583 1.00 88.19 87 ARG A C 1
ATOM 733 O O . ARG A 1 87 ? 14.878 -10.830 -11.538 1.00 88.19 87 ARG A O 1
ATOM 740 N N . LEU A 1 88 ? 15.875 -12.537 -12.598 1.00 86.12 88 LEU A N 1
ATOM 741 C CA . LEU A 1 88 ? 16.402 -11.730 -13.711 1.00 86.12 88 LEU A CA 1
ATOM 742 C C . LEU A 1 88 ? 15.317 -10.917 -14.437 1.00 86.12 88 LEU A C 1
ATOM 744 O O . LEU A 1 88 ? 15.566 -9.777 -14.836 1.00 86.12 88 LEU A O 1
ATOM 748 N N . SER A 1 89 ? 14.103 -11.460 -14.565 1.00 85.50 89 SER A N 1
ATOM 749 C CA . SER A 1 89 ? 12.960 -10.755 -15.158 1.00 85.50 89 SER A CA 1
ATOM 750 C C . SER A 1 89 ? 12.574 -9.509 -14.353 1.00 85.50 89 SER A C 1
ATOM 752 O O . SER A 1 89 ? 12.342 -8.449 -14.926 1.00 85.50 89 SER A O 1
ATOM 754 N N . TRP A 1 90 ? 12.582 -9.577 -13.023 1.00 88.69 90 TRP A N 1
ATOM 755 C CA . TRP A 1 90 ? 12.267 -8.431 -12.165 1.00 88.69 90 TRP A CA 1
ATOM 756 C C . TRP A 1 90 ? 13.387 -7.399 -12.191 1.00 88.69 90 TRP A C 1
ATOM 758 O O . TRP A 1 90 ? 13.142 -6.196 -12.276 1.00 88.69 90 TRP A O 1
ATOM 768 N N . ARG A 1 91 ? 14.635 -7.866 -12.221 1.00 89.06 91 ARG A N 1
ATOM 769 C CA . ARG A 1 91 ? 15.806 -7.000 -12.347 1.00 89.06 91 ARG A CA 1
ATOM 770 C C . ARG A 1 91 ? 15.803 -6.198 -13.649 1.00 89.06 91 ARG A C 1
ATOM 772 O O . ARG A 1 91 ? 16.032 -4.986 -13.631 1.00 89.06 91 ARG A O 1
ATOM 779 N N . ARG A 1 92 ? 15.473 -6.854 -14.768 1.00 86.19 92 ARG A N 1
ATOM 780 C CA . ARG A 1 92 ? 15.334 -6.219 -16.087 1.00 86.19 92 ARG A CA 1
ATOM 781 C C . ARG A 1 92 ? 14.142 -5.250 -16.121 1.00 86.19 92 ARG A C 1
ATOM 783 O O . ARG A 1 92 ? 14.247 -4.190 -16.739 1.00 86.19 92 ARG A O 1
ATOM 790 N N . PHE A 1 93 ? 13.052 -5.561 -15.411 1.00 87.25 93 PHE A N 1
ATOM 791 C CA . PHE A 1 93 ? 11.872 -4.696 -15.299 1.00 87.25 93 PHE A CA 1
ATOM 792 C C . PHE A 1 93 ? 12.208 -3.418 -14.533 1.00 87.25 93 PHE A C 1
ATOM 794 O O . PHE A 1 93 ? 11.837 -2.334 -14.966 1.00 87.25 93 PHE A O 1
ATOM 801 N N . CYS A 1 94 ? 12.991 -3.523 -13.458 1.00 88.06 94 CYS A N 1
ATOM 802 C CA . CYS A 1 94 ? 13.471 -2.392 -12.660 1.00 88.06 94 CYS A CA 1
ATOM 803 C C . CYS A 1 94 ? 14.610 -1.588 -13.320 1.00 88.06 94 CYS A C 1
ATOM 805 O O . CYS A 1 94 ? 15.137 -0.660 -12.702 1.00 88.06 94 CYS A O 1
ATOM 807 N N . ARG A 1 95 ? 15.009 -1.933 -14.555 1.00 87.56 95 ARG A N 1
ATOM 808 C CA . ARG A 1 95 ? 16.142 -1.329 -15.284 1.00 87.56 95 ARG A CA 1
ATOM 809 C C . ARG A 1 95 ? 17.461 -1.376 -14.497 1.00 87.56 95 ARG A C 1
ATOM 811 O O . ARG A 1 95 ? 18.291 -0.478 -14.613 1.00 87.56 95 ARG A O 1
ATOM 818 N N . ILE A 1 96 ? 17.668 -2.422 -13.694 1.00 86.69 96 ILE A N 1
ATOM 819 C CA . ILE A 1 96 ? 18.910 -2.622 -12.938 1.00 86.69 96 ILE A CA 1
ATOM 820 C C . ILE A 1 96 ? 19.882 -3.425 -13.814 1.00 86.69 96 ILE A C 1
ATOM 822 O O . ILE A 1 96 ? 19.591 -4.576 -14.144 1.00 86.69 96 ILE A O 1
ATOM 826 N N . PRO A 1 97 ? 21.050 -2.869 -14.179 1.00 83.81 97 PRO A N 1
ATOM 827 C CA . PRO A 1 97 ? 22.064 -3.608 -14.923 1.00 83.81 97 PRO A CA 1
ATOM 828 C C . PRO A 1 97 ? 22.557 -4.846 -14.159 1.00 83.81 97 PRO A C 1
ATOM 830 O O . PRO A 1 97 ? 22.700 -4.812 -12.934 1.00 83.81 97 PRO A O 1
ATOM 833 N N . LEU A 1 98 ? 22.894 -5.924 -14.875 1.00 81.81 98 LEU A N 1
ATOM 834 C CA . LEU A 1 98 ? 23.417 -7.158 -14.264 1.00 81.81 98 LEU A CA 1
ATOM 835 C C . LEU A 1 98 ? 24.750 -6.946 -13.527 1.00 81.81 98 LEU A C 1
ATOM 837 O O . LEU A 1 98 ? 25.039 -7.642 -12.556 1.00 81.81 98 LEU A O 1
ATOM 841 N N . ASN A 1 99 ? 25.525 -5.940 -13.935 1.00 83.12 99 ASN A N 1
ATOM 842 C CA . ASN A 1 99 ? 26.797 -5.568 -13.318 1.00 83.12 99 ASN A CA 1
ATOM 843 C C . ASN A 1 99 ? 26.663 -4.624 -12.106 1.00 83.12 99 ASN A C 1
ATOM 845 O O . ASN A 1 99 ? 27.677 -4.267 -11.511 1.00 83.12 99 ASN A O 1
ATOM 849 N N . LYS A 1 100 ? 25.449 -4.189 -11.736 1.00 84.44 100 LYS A N 1
ATOM 850 C CA . LYS A 1 100 ? 25.214 -3.310 -10.578 1.00 84.44 100 LYS A CA 1
ATOM 851 C C . LYS A 1 100 ? 24.435 -4.026 -9.478 1.00 84.44 100 LYS A C 1
ATOM 853 O O . LYS A 1 100 ? 23.474 -4.717 -9.805 1.00 84.44 100 LYS A O 1
ATOM 858 N N . PRO A 1 101 ? 24.774 -3.833 -8.191 1.00 86.81 101 PRO A N 1
ATOM 859 C CA . PRO A 1 101 ? 24.026 -4.444 -7.099 1.00 86.81 101 PRO A CA 1
ATOM 860 C C . PRO A 1 101 ? 22.589 -3.913 -7.048 1.00 86.81 101 PRO A C 1
ATOM 862 O O . PRO A 1 101 ? 22.325 -2.753 -7.379 1.00 86.81 101 PRO A O 1
ATOM 865 N N . VAL A 1 102 ? 21.666 -4.766 -6.602 1.00 89.62 102 VAL A N 1
ATOM 866 C CA . VAL A 1 102 ? 20.290 -4.360 -6.295 1.00 89.62 102 VAL A CA 1
ATOM 867 C C . VAL A 1 102 ? 20.316 -3.365 -5.124 1.00 89.62 102 VAL A C 1
ATOM 869 O O . VAL A 1 102 ? 21.146 -3.510 -4.220 1.00 89.62 102 VAL A O 1
ATOM 872 N N . PRO A 1 103 ? 19.458 -2.326 -5.123 1.00 88.81 103 PRO A N 1
ATOM 873 C CA . PRO A 1 103 ? 19.351 -1.403 -4.001 1.00 88.81 103 PRO A CA 1
ATOM 874 C C . PRO A 1 103 ? 19.126 -2.119 -2.669 1.00 88.81 103 PRO A C 1
ATOM 876 O O . PRO A 1 103 ? 18.406 -3.109 -2.607 1.00 88.81 103 PRO A O 1
ATOM 879 N N . HIS A 1 104 ? 19.705 -1.590 -1.593 1.00 90.06 104 HIS A N 1
ATOM 880 C CA . HIS A 1 104 ? 19.494 -2.136 -0.255 1.00 90.06 104 HIS A CA 1
ATOM 881 C C . HIS A 1 104 ? 18.099 -1.735 0.276 1.00 90.06 104 HIS A C 1
ATOM 883 O O . HIS A 1 104 ? 17.678 -0.598 0.031 1.00 90.06 104 HIS A O 1
ATOM 889 N N . PRO A 1 105 ? 17.409 -2.575 1.073 1.00 89.44 105 PRO A N 1
ATOM 890 C CA . PRO A 1 105 ? 16.080 -2.260 1.618 1.00 89.44 105 PRO A CA 1
ATOM 891 C C . PRO A 1 105 ? 16.021 -0.915 2.357 1.00 89.44 105 PRO A C 1
ATOM 893 O O . PRO A 1 105 ? 15.112 -0.109 2.167 1.00 89.44 105 PRO A O 1
ATOM 896 N N . SER A 1 106 ? 17.060 -0.601 3.140 1.00 88.75 106 SER A N 1
ATOM 897 C CA . SER A 1 106 ? 17.158 0.687 3.845 1.00 88.75 106 SER A CA 1
ATOM 898 C C . SER A 1 106 ? 17.262 1.895 2.906 1.00 88.75 106 SER A C 1
ATOM 900 O O . SER A 1 106 ? 16.861 2.995 3.276 1.00 88.75 106 SER A O 1
ATOM 902 N N . THR A 1 107 ? 17.775 1.720 1.684 1.00 87.88 107 THR A N 1
ATOM 903 C CA . THR A 1 107 ? 17.789 2.777 0.666 1.00 87.88 107 THR A CA 1
ATOM 904 C C . THR A 1 107 ? 16.375 3.083 0.182 1.00 87.88 107 THR A C 1
ATOM 906 O O . THR A 1 107 ? 16.040 4.257 0.043 1.00 87.88 107 THR A O 1
ATOM 909 N N . LEU A 1 108 ? 15.533 2.062 -0.010 1.00 87.88 108 LEU A N 1
ATOM 910 C CA . LEU A 1 108 ? 14.132 2.240 -0.408 1.00 87.88 108 LEU A CA 1
ATOM 911 C C . LEU A 1 108 ? 13.335 2.976 0.672 1.00 87.88 108 LEU A C 1
ATOM 913 O O . LEU A 1 108 ? 12.635 3.937 0.361 1.00 87.88 108 LEU A O 1
ATOM 917 N N . SER A 1 109 ? 13.518 2.589 1.936 1.00 86.62 109 SER A N 1
ATOM 918 C CA . SER A 1 109 ? 12.886 3.257 3.079 1.00 86.62 109 SER A CA 1
ATOM 919 C C . SER A 1 109 ? 13.317 4.728 3.206 1.00 86.62 109 SER A C 1
ATOM 921 O O . SER A 1 109 ? 12.477 5.617 3.326 1.00 86.62 109 SER A O 1
ATOM 923 N N . LYS A 1 110 ? 14.615 5.028 3.045 1.00 85.69 110 LYS A N 1
ATOM 924 C CA . LYS A 1 110 ? 15.121 6.415 3.037 1.00 85.69 110 LYS A CA 1
ATOM 925 C C . LYS A 1 110 ? 14.612 7.240 1.854 1.00 85.69 110 LYS A C 1
ATOM 927 O O . LYS A 1 110 ? 14.474 8.452 1.972 1.00 85.69 110 LYS A O 1
ATOM 932 N N . ILE A 1 111 ? 14.388 6.629 0.688 1.00 83.12 111 ILE A N 1
ATOM 933 C CA . ILE A 1 111 ? 13.766 7.322 -0.451 1.00 83.12 111 ILE A CA 1
ATOM 934 C C . ILE A 1 111 ? 12.300 7.623 -0.132 1.00 83.12 111 ILE A C 1
ATOM 936 O O . ILE A 1 111 ? 11.896 8.768 -0.294 1.00 83.12 111 ILE A O 1
ATOM 940 N N . ARG A 1 112 ? 11.546 6.641 0.384 1.00 83.06 112 ARG A N 1
ATOM 941 C CA . ARG A 1 112 ? 10.149 6.804 0.827 1.00 83.06 112 ARG A CA 1
ATOM 942 C C . ARG A 1 112 ? 10.024 7.987 1.791 1.00 83.06 112 ARG A C 1
ATOM 944 O O . ARG A 1 112 ? 9.353 8.958 1.479 1.00 83.06 112 ARG A O 1
ATOM 951 N N . GLN A 1 113 ? 10.793 7.967 2.878 1.00 82.00 113 GLN A N 1
ATOM 952 C CA . GLN A 1 113 ? 10.767 9.029 3.881 1.00 82.00 113 GLN A CA 1
ATOM 953 C C . GLN A 1 113 ? 11.113 10.408 3.301 1.00 82.00 113 GLN A C 1
ATOM 955 O O . GLN A 1 113 ? 10.480 11.391 3.669 1.00 82.00 113 GLN A O 1
ATOM 960 N N . ARG A 1 114 ? 12.082 10.504 2.379 1.00 78.56 114 ARG A N 1
ATOM 961 C CA . ARG A 1 114 ? 12.435 11.785 1.740 1.00 78.56 114 ARG A CA 1
ATOM 962 C C . ARG A 1 114 ? 11.311 12.346 0.874 1.00 78.56 114 ARG A C 1
ATOM 964 O O . ARG A 1 114 ? 11.168 13.561 0.812 1.00 78.56 114 ARG A O 1
ATOM 971 N N . LEU A 1 115 ? 10.550 11.480 0.211 1.00 75.19 115 LEU A N 1
ATOM 972 C CA . LEU A 1 115 ? 9.389 11.891 -0.574 1.00 75.19 115 LEU A CA 1
ATOM 973 C C . LEU A 1 115 ? 8.246 12.317 0.364 1.00 75.19 115 LEU A C 1
ATOM 975 O O . LEU A 1 115 ? 7.673 13.382 0.176 1.00 75.19 115 LEU A O 1
ATOM 979 N N . ASP A 1 116 ? 8.000 11.576 1.443 1.00 68.81 116 ASP A N 1
ATOM 980 C CA . ASP A 1 116 ? 6.865 11.842 2.339 1.00 68.81 116 ASP A CA 1
ATOM 981 C C . ASP A 1 116 ? 7.078 13.058 3.274 1.00 68.81 116 ASP A C 1
ATOM 983 O O . ASP A 1 116 ? 6.123 13.735 3.649 1.00 68.81 116 ASP A O 1
ATOM 987 N N . THR A 1 117 ? 8.327 13.390 3.636 1.00 61.97 117 THR A N 1
ATOM 988 C CA . THR A 1 117 ? 8.651 14.468 4.607 1.00 61.97 117 THR A CA 1
ATOM 989 C C . THR A 1 117 ? 8.189 15.869 4.169 1.00 61.97 117 THR A C 1
ATOM 991 O O . THR A 1 117 ? 7.962 16.729 5.015 1.00 61.97 117 THR A O 1
ATOM 994 N N . ASN A 1 118 ? 8.002 16.117 2.869 1.00 57.75 118 ASN A N 1
ATOM 995 C CA . ASN A 1 118 ? 7.686 17.455 2.349 1.00 57.75 118 ASN A CA 1
ATOM 996 C C . ASN A 1 118 ? 6.180 17.770 2.269 1.00 57.75 118 ASN A C 1
ATOM 998 O O . ASN A 1 118 ? 5.799 18.707 1.568 1.00 57.75 118 ASN A O 1
ATOM 1002 N N . GLY A 1 119 ? 5.312 16.990 2.926 1.00 53.09 119 GLY A N 1
ATOM 1003 C CA . GLY A 1 119 ? 3.864 17.255 2.996 1.00 53.09 119 GLY A CA 1
ATOM 1004 C C . GLY A 1 119 ? 3.106 17.145 1.663 1.00 53.09 119 GLY A C 1
ATOM 1005 O O . GLY A 1 119 ? 1.898 17.351 1.629 1.00 53.09 119 GLY A O 1
ATOM 1006 N N . SER A 1 120 ? 3.800 16.804 0.575 1.00 62.91 120 SER A N 1
ATOM 1007 C CA . SER A 1 120 ? 3.211 16.431 -0.711 1.00 62.91 120 SER A CA 1
ATOM 1008 C C . SER A 1 120 ? 3.014 14.921 -0.712 1.00 62.91 120 SER A C 1
ATOM 1010 O O . SER A 1 120 ? 3.973 14.165 -0.539 1.00 62.91 120 SER A O 1
ATOM 1012 N N . ASP A 1 121 ? 1.777 14.471 -0.906 1.00 71.44 121 ASP A N 1
ATOM 1013 C CA . ASP A 1 121 ? 1.489 13.059 -1.136 1.00 71.44 121 ASP A CA 1
ATOM 1014 C C . ASP A 1 121 ? 1.903 12.705 -2.572 1.00 71.44 121 ASP A C 1
ATOM 1016 O O . ASP A 1 121 ? 1.110 12.699 -3.510 1.00 71.44 121 ASP A O 1
ATOM 1020 N N . HIS A 1 122 ? 3.196 12.447 -2.760 1.00 69.94 122 HIS A N 1
ATOM 1021 C CA . HIS A 1 122 ? 3.769 12.098 -4.062 1.00 69.94 122 HIS A CA 1
ATOM 1022 C C . HIS A 1 122 ? 3.153 10.825 -4.641 1.00 69.94 122 HIS A C 1
ATOM 1024 O O . HIS A 1 122 ? 3.177 10.616 -5.854 1.00 69.94 122 HIS A O 1
ATOM 1030 N N . MET A 1 123 ? 2.637 9.949 -3.775 1.00 70.62 123 MET A N 1
ATOM 1031 C CA . MET A 1 123 ? 1.911 8.764 -4.203 1.00 70.62 123 MET A CA 1
ATOM 1032 C C . MET A 1 123 ? 0.539 9.150 -4.751 1.00 70.62 123 MET A C 1
ATOM 1034 O O . MET A 1 123 ? 0.149 8.608 -5.782 1.00 70.62 123 MET A O 1
ATOM 1038 N N . ALA A 1 124 ? -0.159 10.108 -4.136 1.00 76.62 124 ALA A N 1
ATOM 1039 C CA . ALA A 1 124 ? -1.373 10.683 -4.709 1.00 76.62 124 ALA A CA 1
ATOM 1040 C C . ALA A 1 124 ? -1.103 11.377 -6.050 1.00 76.62 124 ALA A C 1
ATOM 1042 O O . ALA A 1 124 ? -1.829 11.108 -7.002 1.00 76.62 124 ALA A O 1
ATOM 1043 N N . GLU A 1 125 ? -0.038 12.178 -6.171 1.00 77.00 125 GLU A N 1
ATOM 1044 C CA . GLU A 1 125 ? 0.346 12.808 -7.447 1.00 77.00 125 GLU A CA 1
ATOM 1045 C C . GLU A 1 125 ? 0.624 11.751 -8.529 1.00 77.00 125 GLU A C 1
ATOM 1047 O O . GLU A 1 125 ? 0.089 11.818 -9.638 1.00 77.00 125 GLU A O 1
ATOM 1052 N N . LEU A 1 126 ? 1.407 10.716 -8.203 1.00 76.19 126 LEU A N 1
ATOM 1053 C CA . LEU A 1 126 ? 1.684 9.604 -9.114 1.00 76.19 126 LEU A CA 1
ATOM 1054 C C . LEU A 1 126 ? 0.397 8.874 -9.526 1.00 76.19 126 LEU A C 1
ATOM 1056 O O . LEU A 1 126 ? 0.211 8.570 -10.706 1.00 76.19 126 LEU A O 1
ATOM 1060 N N . ASN A 1 127 ? -0.493 8.605 -8.570 1.00 81.06 127 ASN A N 1
ATOM 1061 C CA . ASN A 1 127 ? -1.777 7.960 -8.823 1.00 81.06 127 ASN A CA 1
ATOM 1062 C C . ASN A 1 127 ? -2.677 8.827 -9.709 1.00 81.06 127 ASN A C 1
ATOM 1064 O O . ASN A 1 127 ? -3.300 8.308 -10.632 1.00 81.06 127 ASN A O 1
ATOM 1068 N N . GLU A 1 128 ? -2.713 10.140 -9.489 1.00 82.81 128 GLU A N 1
ATOM 1069 C CA . GLU A 1 128 ? -3.471 11.066 -10.327 1.00 82.81 128 GLU A CA 1
ATOM 1070 C C . GLU A 1 128 ? -2.946 11.056 -11.769 1.00 82.81 128 GLU A C 1
ATOM 1072 O O . GLU A 1 128 ? -3.725 10.948 -12.721 1.00 82.81 128 GLU A O 1
ATOM 1077 N N . HIS A 1 129 ? -1.623 11.077 -11.948 1.00 79.81 129 HIS A N 1
ATOM 1078 C CA . HI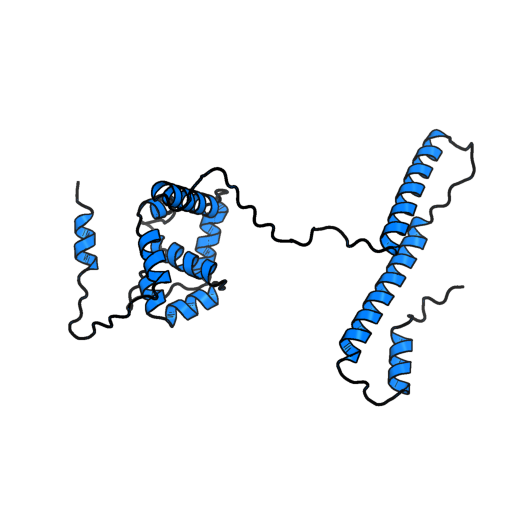S A 1 129 ? -0.997 10.940 -13.262 1.00 79.81 129 HIS A CA 1
ATOM 1079 C C . HIS A 1 129 ? -1.322 9.593 -13.928 1.00 79.81 129 HIS A C 1
ATOM 1081 O O . HIS A 1 129 ? -1.604 9.561 -15.129 1.00 79.81 129 HIS A O 1
ATOM 1087 N N . LEU A 1 130 ? -1.336 8.492 -13.166 1.00 79.94 130 LEU A N 1
ATOM 1088 C CA . LEU A 1 130 ? -1.715 7.164 -13.666 1.00 79.94 130 LEU A CA 1
ATOM 1089 C C . LEU A 1 130 ? -3.170 7.146 -14.148 1.00 79.94 130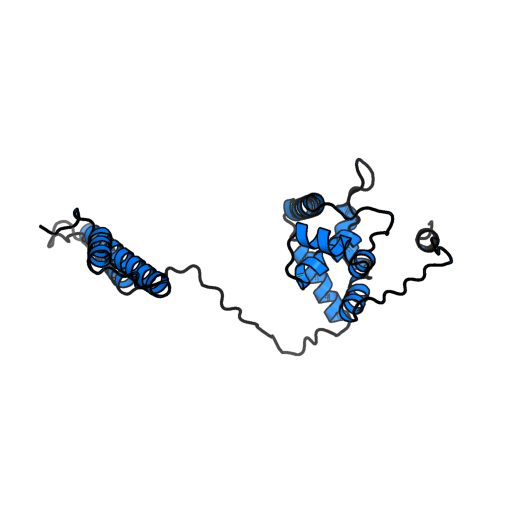 LEU A C 1
ATOM 1091 O O . LEU A 1 130 ? -3.450 6.669 -15.249 1.00 79.94 130 LEU A O 1
ATOM 1095 N N . VAL A 1 131 ? -4.088 7.709 -13.358 1.00 83.19 131 VAL A N 1
ATOM 1096 C CA . VAL A 1 131 ? -5.512 7.814 -13.705 1.00 83.19 131 VAL A CA 1
ATOM 1097 C C . VAL A 1 131 ? -5.708 8.685 -14.945 1.00 83.19 131 VAL A C 1
ATOM 1099 O O . VAL A 1 131 ? -6.465 8.310 -15.842 1.00 83.19 131 VAL A O 1
ATOM 1102 N N . ARG A 1 132 ? -4.995 9.813 -15.044 1.00 83.75 132 ARG A N 1
ATOM 1103 C CA . ARG A 1 132 ? -5.063 10.716 -16.199 1.00 83.75 132 ARG A CA 1
ATOM 1104 C C . ARG A 1 132 ? -4.604 10.027 -17.483 1.00 83.75 132 ARG A C 1
ATOM 1106 O O . ARG A 1 132 ? -5.334 10.052 -18.470 1.00 83.75 132 ARG A O 1
ATOM 1113 N N . LYS A 1 133 ? -3.464 9.331 -17.451 1.00 82.06 133 LYS A N 1
ATOM 1114 C CA . LYS A 1 133 ? -2.983 8.534 -18.590 1.00 82.06 133 LYS A CA 1
ATOM 1115 C C . LYS A 1 133 ? -3.985 7.444 -18.982 1.00 82.06 133 LYS A C 1
ATOM 1117 O O . LYS A 1 133 ? -4.298 7.277 -20.158 1.00 82.06 133 LYS A O 1
ATOM 1122 N N . ALA A 1 134 ? -4.546 6.738 -18.002 1.00 82.06 134 ALA A N 1
ATOM 1123 C CA . ALA A 1 134 ? -5.546 5.702 -18.251 1.00 82.06 134 ALA A CA 1
ATOM 1124 C C . ALA A 1 134 ? -6.849 6.255 -18.868 1.00 82.06 134 ALA A C 1
ATOM 1126 O O . ALA A 1 134 ? -7.524 5.551 -19.628 1.00 82.06 134 ALA A O 1
ATOM 1127 N N . ALA A 1 135 ? -7.207 7.504 -18.557 1.00 82.38 135 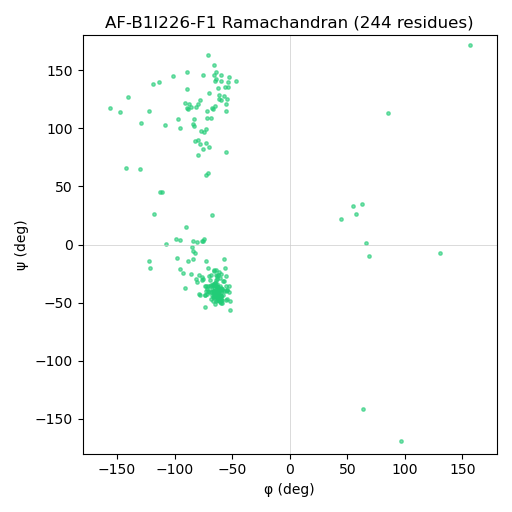ALA A N 1
ATOM 1128 C CA . ALA A 1 135 ? -8.318 8.212 -19.184 1.00 82.38 135 ALA A CA 1
ATOM 1129 C C . ALA A 1 135 ? -7.989 8.647 -20.626 1.00 82.38 135 ALA A C 1
ATOM 1131 O O . ALA A 1 135 ? -8.814 8.435 -21.516 1.00 82.38 135 ALA A O 1
ATOM 1132 N N . GLU A 1 136 ? -6.787 9.184 -20.878 1.00 84.00 136 GLU A N 1
ATOM 1133 C CA . GLU A 1 136 ? -6.300 9.555 -22.222 1.00 84.00 136 GLU A CA 1
ATOM 1134 C C . GLU A 1 136 ? -6.295 8.351 -23.178 1.00 84.00 136 GLU A C 1
ATOM 1136 O O . GLU A 1 136 ? -6.788 8.439 -24.304 1.00 84.00 136 GLU A O 1
ATOM 1141 N N . GLU A 1 137 ? -5.830 7.192 -22.704 1.00 82.94 137 GLU A N 1
ATOM 1142 C CA . GLU A 1 137 ? -5.811 5.936 -23.467 1.00 82.94 137 GLU A CA 1
ATOM 1143 C C . GLU A 1 137 ? -7.196 5.255 -23.565 1.00 82.94 137 GLU A C 1
ATOM 1145 O O . GLU A 1 137 ? -7.328 4.180 -24.150 1.00 82.94 137 GLU A O 1
ATOM 1150 N N . LYS A 1 138 ? -8.257 5.880 -23.026 1.00 79.50 138 LYS A N 1
ATOM 1151 C CA . LYS A 1 138 ? -9.651 5.383 -23.016 1.00 79.50 138 LYS A CA 1
ATOM 1152 C C . LYS A 1 138 ? -9.824 4.007 -22.357 1.00 79.50 138 LYS A C 1
ATOM 1154 O O . LYS A 1 138 ? -10.777 3.279 -22.653 1.00 79.50 138 LYS A O 1
ATOM 1159 N N . ILE A 1 139 ? -8.924 3.662 -21.441 1.00 80.06 139 ILE A N 1
ATOM 1160 C CA . ILE A 1 139 ? -8.938 2.402 -20.690 1.00 80.06 139 ILE A CA 1
ATOM 1161 C C . ILE A 1 139 ? -9.962 2.500 -19.562 1.00 80.06 139 ILE A C 1
ATOM 1163 O O . ILE A 1 139 ? -10.791 1.605 -19.382 1.00 80.06 139 ILE A O 1
ATOM 1167 N N . ILE A 1 140 ? -9.987 3.644 -18.874 1.00 72.88 140 ILE A N 1
ATOM 1168 C CA . ILE A 1 140 ? -11.065 3.990 -17.949 1.00 72.88 140 ILE A CA 1
ATOM 1169 C C . ILE A 1 140 ? -12.209 4.592 -18.764 1.00 72.88 140 ILE A C 1
ATOM 1171 O O . ILE A 1 140 ? -12.184 5.753 -19.167 1.00 72.88 140 ILE A O 1
ATOM 1175 N N . LYS A 1 141 ? -13.246 3.791 -19.011 1.00 70.44 141 LYS A N 1
ATOM 1176 C CA . LYS A 1 141 ? -14.491 4.283 -19.607 1.00 70.44 141 LYS A CA 1
ATOM 1177 C C . LYS A 1 141 ? -15.288 5.003 -18.521 1.00 70.44 141 LYS A C 1
ATOM 1179 O O . LYS A 1 141 ? -16.014 4.360 -17.770 1.00 70.44 141 LYS A O 1
ATOM 1184 N N . SER A 1 142 ? -15.200 6.329 -18.470 1.00 60.62 142 SER A N 1
ATOM 1185 C CA . SER A 1 142 ? -15.938 7.220 -17.555 1.00 60.62 142 SER A CA 1
ATOM 1186 C C . SER A 1 142 ? -17.456 7.277 -17.813 1.00 60.62 142 SER A C 1
ATOM 1188 O O . SER A 1 142 ? -18.128 8.254 -17.496 1.00 60.62 142 SER A O 1
ATOM 1190 N N . ARG A 1 143 ? -18.041 6.230 -18.406 1.00 60.44 143 ARG A N 1
ATOM 1191 C CA . ARG A 1 143 ? -19.441 6.227 -18.828 1.00 60.44 143 ARG A CA 1
ATOM 1192 C C . ARG A 1 143 ? -20.354 5.970 -17.632 1.00 60.44 143 ARG A C 1
ATOM 1194 O O . ARG A 1 143 ? -20.666 4.815 -17.367 1.00 60.44 143 ARG A O 1
ATOM 1201 N N . ASN A 1 144 ? -20.773 7.038 -16.950 1.00 60.03 144 ASN A N 1
ATOM 1202 C CA . ASN A 1 144 ? -21.898 7.133 -15.999 1.00 60.03 144 ASN A CA 1
ATOM 1203 C C . ASN A 1 144 ? -22.030 5.994 -14.966 1.00 60.03 144 ASN A C 1
ATOM 1205 O O . ASN A 1 144 ? -23.117 5.740 -14.454 1.00 60.03 144 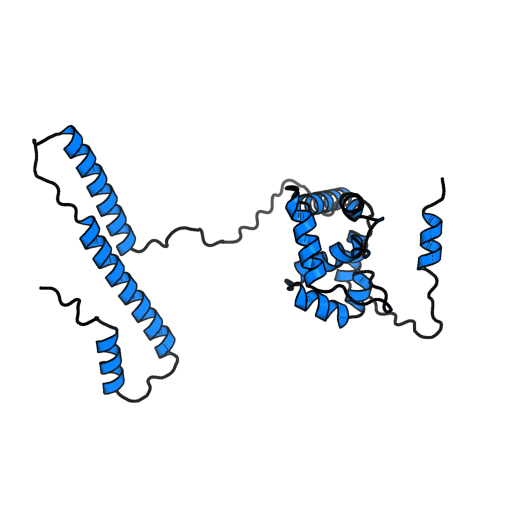ASN A O 1
ATOM 1209 N N . LYS A 1 145 ? -20.946 5.273 -14.675 1.00 67.19 145 LYS A N 1
ATOM 1210 C CA . LYS A 1 145 ? -20.923 4.131 -13.765 1.00 67.19 145 LYS A CA 1
ATOM 1211 C C . LYS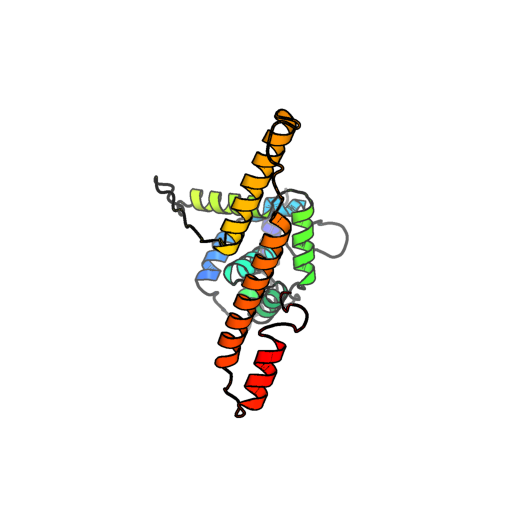 A 1 145 ? -19.798 4.354 -12.778 1.00 67.19 145 LYS A C 1
ATOM 1213 O O . LYS A 1 145 ? -18.629 4.189 -13.114 1.00 67.19 145 LYS A O 1
ATOM 1218 N N . VAL A 1 146 ? -20.173 4.731 -11.565 1.00 73.25 146 VAL A N 1
ATOM 1219 C CA . VAL A 1 146 ? -19.271 4.718 -10.420 1.00 73.25 146 VAL A CA 1
ATOM 1220 C C . VAL A 1 146 ? -19.251 3.282 -9.906 1.00 73.25 146 VAL A C 1
ATOM 1222 O O . VAL A 1 146 ? -20.295 2.742 -9.544 1.00 73.25 146 VAL A O 1
ATOM 1225 N N . ARG A 1 147 ? -18.084 2.634 -9.933 1.00 68.50 147 ARG A N 1
ATOM 1226 C CA . ARG A 1 147 ? -17.868 1.391 -9.188 1.00 68.50 147 ARG A CA 1
ATOM 1227 C C . ARG A 1 147 ? -17.380 1.780 -7.803 1.00 68.50 147 ARG A C 1
ATOM 1229 O O . ARG A 1 147 ? -16.343 2.424 -7.689 1.00 68.50 147 ARG A O 1
ATOM 1236 N N . VAL A 1 148 ? -18.166 1.440 -6.791 1.00 72.44 148 VAL A N 1
ATOM 1237 C CA . VAL A 1 148 ? -17.801 1.611 -5.387 1.00 72.44 148 VAL A CA 1
ATOM 1238 C C . VAL A 1 148 ? -17.546 0.215 -4.843 1.00 72.44 148 VAL A C 1
ATOM 1240 O O . VAL A 1 148 ? -18.493 -0.531 -4.609 1.00 72.44 148 VAL A O 1
ATOM 1243 N N . ASP A 1 149 ? -16.277 -0.145 -4.685 1.00 76.31 149 ASP A N 1
ATOM 1244 C CA . ASP A 1 149 ? -15.906 -1.361 -3.968 1.00 76.31 149 ASP A CA 1
ATOM 1245 C C . ASP A 1 149 ? -15.911 -1.023 -2.474 1.00 76.31 149 ASP A C 1
ATOM 1247 O O . ASP A 1 149 ? -15.071 -0.265 -1.989 1.00 76.31 149 ASP A O 1
ATOM 1251 N N . THR A 1 150 ? -16.901 -1.521 -1.733 1.00 60.19 150 THR A N 1
ATOM 1252 C CA . THR A 1 150 ? -16.941 -1.366 -0.276 1.00 60.19 150 THR A CA 1
ATOM 1253 C C . THR A 1 150 ? -16.088 -2.457 0.358 1.00 60.19 150 THR A C 1
ATOM 1255 O O . THR A 1 150 ? -16.513 -3.609 0.437 1.00 60.19 150 THR A O 1
ATOM 1258 N N . THR A 1 151 ? -14.888 -2.119 0.824 1.00 68.38 151 THR A N 1
ATOM 1259 C CA . THR A 1 151 ? -14.163 -2.981 1.760 1.00 68.38 151 THR A CA 1
ATOM 1260 C C . THR A 1 151 ? -14.769 -2.793 3.150 1.00 68.38 151 THR A C 1
ATOM 1262 O O . THR A 1 151 ? -14.882 -1.671 3.645 1.00 68.38 151 THR A O 1
ATOM 1265 N N . VAL A 1 152 ? -15.213 -3.884 3.781 1.00 61.84 152 VAL A N 1
ATOM 1266 C CA . VAL A 1 152 ? -15.672 -3.840 5.176 1.00 61.84 152 VAL A CA 1
ATOM 1267 C C . VAL A 1 152 ? -14.431 -3.676 6.043 1.00 61.84 152 VAL A C 1
ATOM 1269 O O . VAL A 1 152 ? -13.692 -4.628 6.273 1.00 61.84 152 VAL A O 1
ATOM 1272 N N . VAL A 1 153 ? -14.166 -2.447 6.467 1.00 71.00 153 VAL A N 1
ATOM 1273 C CA . VAL 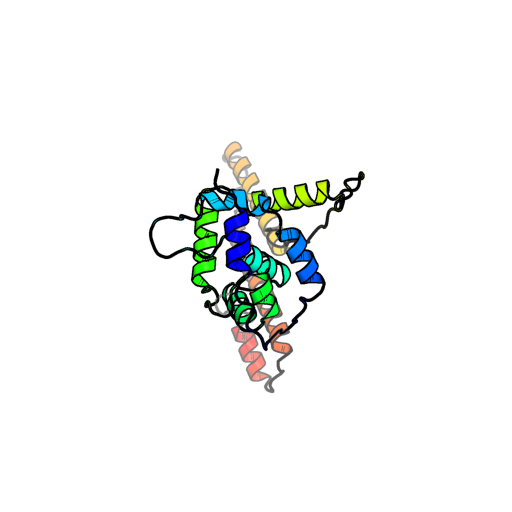A 1 153 ? -13.174 -2.164 7.501 1.00 71.00 153 VAL A CA 1
ATOM 1274 C C . VAL A 1 153 ? -13.902 -2.227 8.834 1.00 71.00 153 VAL A C 1
ATOM 1276 O O . VAL A 1 153 ? -14.989 -1.659 8.965 1.00 71.00 153 VAL A O 1
ATOM 1279 N N . GLU A 1 154 ? -13.324 -2.916 9.818 1.00 69.06 154 GLU A N 1
ATOM 1280 C CA . GLU A 1 154 ? -13.829 -2.834 11.185 1.00 69.06 154 GLU A CA 1
ATOM 1281 C C . GLU A 1 154 ? -13.838 -1.362 11.599 1.00 69.06 154 GLU A C 1
ATOM 1283 O O . GLU A 1 154 ? -12.801 -0.695 11.647 1.00 69.06 154 GLU A O 1
ATOM 1288 N N . ALA A 1 155 ? -15.032 -0.821 11.833 1.00 70.81 155 ALA A N 1
ATOM 1289 C CA . ALA A 1 155 ? -15.148 0.527 12.349 1.00 70.81 155 ALA A CA 1
ATOM 1290 C C . ALA A 1 155 ? -14.420 0.582 13.698 1.00 70.81 155 ALA A C 1
ATOM 1292 O O . ALA A 1 155 ? -14.519 -0.352 14.495 1.00 70.81 155 ALA A O 1
ATOM 1293 N N . ASN A 1 156 ? -13.711 1.682 13.971 1.00 75.69 156 ASN A N 1
ATOM 1294 C CA . ASN A 1 156 ? -13.088 1.934 15.274 1.00 75.69 156 ASN A CA 1
ATOM 1295 C C . ASN A 1 156 ? -14.163 2.279 16.323 1.00 75.69 156 ASN A C 1
ATOM 1297 O O . ASN A 1 156 ? -14.211 3.378 16.875 1.00 75.69 156 ASN A O 1
ATOM 1301 N N . ILE A 1 157 ? -15.086 1.347 16.525 1.00 74.44 157 ILE A N 1
ATOM 1302 C CA . ILE A 1 157 ? -16.167 1.387 17.492 1.00 74.44 157 ILE A CA 1
ATOM 1303 C C . ILE A 1 157 ? -15.962 0.218 18.443 1.00 74.44 157 ILE A C 1
ATOM 1305 O O . ILE A 1 157 ? -15.615 -0.891 18.041 1.00 74.44 157 ILE A O 1
ATOM 1309 N N . HIS A 1 158 ? -16.178 0.467 19.730 1.00 66.81 158 HIS A N 1
ATOM 1310 C CA . HIS A 1 158 ? -16.230 -0.618 20.694 1.00 66.81 158 HIS A CA 1
ATOM 1311 C C . HIS A 1 158 ? -17.386 -1.547 20.306 1.00 66.81 158 HIS A C 1
ATOM 1313 O O . HIS A 1 158 ? -18.510 -1.078 20.119 1.00 66.81 158 HIS A O 1
ATOM 1319 N N . HIS A 1 159 ? -17.120 -2.849 20.197 1.00 71.06 159 HIS A N 1
ATOM 1320 C CA . HIS A 1 159 ? -18.156 -3.818 19.857 1.00 71.06 159 HIS A CA 1
ATOM 1321 C C . HIS A 1 159 ? -19.300 -3.738 20.885 1.00 71.06 159 HIS A C 1
ATOM 1323 O O . HIS A 1 159 ? -19.022 -3.753 22.092 1.00 71.06 159 HIS A O 1
ATOM 1329 N N . PRO A 1 160 ? -20.566 -3.592 20.457 1.00 76.56 160 PRO A N 1
ATOM 1330 C CA . PRO A 1 160 ? -21.674 -3.457 21.388 1.00 76.56 160 PRO A CA 1
ATOM 1331 C C . PRO A 1 160 ? -21.877 -4.787 22.117 1.00 76.56 160 PRO A C 1
ATOM 1333 O O . PRO A 1 160 ? -22.324 -5.765 21.532 1.00 76.56 160 PRO A O 1
ATOM 1336 N N . THR A 1 161 ? -21.530 -4.830 23.401 1.00 81.69 161 THR A N 1
ATOM 1337 C CA . THR A 1 161 ? -21.903 -5.934 24.291 1.00 81.69 161 THR A CA 1
ATOM 1338 C C . THR A 1 161 ? -23.080 -5.495 25.150 1.00 81.69 161 THR A C 1
ATOM 1340 O O . THR A 1 161 ? -23.130 -4.338 25.571 1.00 81.69 161 THR A O 1
ATOM 1343 N N . ASP A 1 162 ? -23.999 -6.406 25.475 1.00 83.06 162 ASP A N 1
ATOM 1344 C CA . ASP A 1 162 ? -25.166 -6.093 26.318 1.00 83.06 162 ASP A CA 1
ATOM 1345 C C . ASP A 1 162 ? -24.755 -5.458 27.654 1.00 83.06 162 ASP A C 1
ATOM 1347 O O . ASP A 1 162 ? -25.344 -4.486 28.126 1.00 83.06 162 ASP A O 1
ATOM 1351 N N . SER A 1 163 ? -23.661 -5.953 28.235 1.00 81.50 163 SER A N 1
ATOM 1352 C CA . SER A 1 163 ? -23.081 -5.406 29.464 1.00 81.50 163 SER A CA 1
ATOM 1353 C C . SER A 1 163 ? -22.535 -3.984 29.271 1.00 81.50 163 SER A C 1
ATOM 1355 O O . SER A 1 163 ? -22.723 -3.128 30.140 1.00 81.50 163 SER A O 1
ATOM 1357 N N . GLY A 1 164 ? -21.889 -3.708 28.133 1.00 83.94 164 GLY A N 1
ATOM 1358 C CA . GLY A 1 164 ? -21.429 -2.368 27.763 1.00 83.94 164 GLY A CA 1
ATOM 1359 C C . GLY A 1 164 ? -22.590 -1.391 27.558 1.00 83.94 164 GLY A C 1
ATOM 1360 O O . GLY A 1 164 ? -22.568 -0.294 28.113 1.00 83.94 164 GLY A O 1
ATOM 1361 N N . LEU A 1 165 ? -23.649 -1.823 26.864 1.00 87.56 165 LEU A N 1
ATOM 1362 C CA . LEU A 1 165 ? -24.859 -1.028 26.626 1.00 87.56 165 LEU A CA 1
ATOM 1363 C C . LEU A 1 165 ? -25.573 -0.650 27.932 1.00 87.56 165 LEU A C 1
ATOM 1365 O O . LEU A 1 165 ? -25.982 0.502 28.116 1.00 87.56 165 LEU A O 1
ATOM 1369 N N . ILE A 1 166 ? -25.681 -1.586 28.880 1.00 87.31 166 ILE A N 1
ATOM 1370 C CA . ILE A 1 166 ? -26.245 -1.313 30.211 1.00 87.31 166 ILE A CA 1
ATOM 1371 C C . ILE A 1 166 ? -25.382 -0.292 30.965 1.00 87.31 166 ILE A C 1
ATOM 1373 O O . ILE A 1 166 ? -25.916 0.639 31.576 1.00 87.31 166 ILE A O 1
ATOM 1377 N N . ALA A 1 167 ? -24.054 -0.420 30.911 1.00 88.56 167 ALA A N 1
ATOM 1378 C CA . ALA A 1 167 ? -23.154 0.530 31.560 1.00 88.56 167 ALA A CA 1
ATOM 1379 C C . ALA A 1 167 ? -23.259 1.941 30.977 1.00 88.56 167 ALA A C 1
ATOM 1381 O O . ALA A 1 167 ? -23.304 2.913 31.739 1.00 88.56 167 ALA A O 1
ATOM 1382 N N . ASP A 1 168 ? -23.363 2.058 29.655 1.00 89.25 168 ASP A N 1
ATOM 1383 C CA . ASP A 1 168 ? -23.562 3.341 28.988 1.00 89.25 168 ASP A CA 1
ATOM 1384 C C . ASP A 1 168 ? -24.916 3.956 29.342 1.00 89.25 168 ASP A C 1
ATOM 1386 O O . ASP A 1 168 ? -24.988 5.146 29.662 1.00 89.25 168 ASP A O 1
ATOM 1390 N N . THR A 1 169 ? -25.973 3.145 29.410 1.00 90.44 169 THR A N 1
ATOM 1391 C CA . THR A 1 169 ? -27.304 3.598 29.837 1.00 90.44 169 THR A CA 1
ATOM 1392 C C . THR A 1 169 ? -27.261 4.166 31.257 1.00 90.44 169 THR A C 1
ATOM 1394 O O . THR A 1 169 ? -27.683 5.302 31.488 1.00 90.44 169 THR A O 1
ATOM 1397 N N . VAL A 1 170 ? -26.675 3.434 32.214 1.00 91.44 170 VAL A N 1
ATOM 1398 C CA . VAL A 1 170 ? -26.535 3.898 33.606 1.00 91.44 170 VAL A CA 1
ATOM 1399 C C . VAL A 1 170 ? -25.698 5.175 33.682 1.00 91.44 170 VAL A C 1
ATOM 1401 O O . VAL A 1 170 ? -26.050 6.096 34.424 1.00 91.44 170 VAL A O 1
ATOM 1404 N N . ARG A 1 171 ? -24.620 5.275 32.898 1.00 91.25 171 ARG A N 1
ATOM 1405 C CA . ARG A 1 171 ? -23.779 6.476 32.827 1.00 91.25 171 ARG A CA 1
ATOM 1406 C C . ARG A 1 171 ? -24.567 7.688 32.323 1.00 91.25 171 ARG A C 1
ATOM 1408 O O . ARG A 1 171 ? -24.442 8.771 32.898 1.00 91.25 171 ARG A O 1
ATOM 1415 N N . VAL A 1 172 ? -25.371 7.528 31.269 1.00 93.12 172 VAL A N 1
ATOM 1416 C CA . VAL A 1 172 ? -26.193 8.610 30.702 1.00 93.12 172 VAL A CA 1
ATOM 1417 C C . VAL A 1 172 ? -27.276 9.046 31.688 1.00 93.12 172 VAL A C 1
ATOM 1419 O O . VAL A 1 172 ? -27.374 10.243 31.963 1.00 93.12 172 VAL A O 1
ATOM 1422 N N . VAL A 1 173 ? -28.018 8.100 32.273 1.00 92.31 173 VAL A N 1
ATOM 1423 C CA . VAL A 1 173 ? -29.063 8.383 33.271 1.00 92.31 173 VAL A CA 1
ATOM 1424 C C . VAL A 1 173 ? -28.473 9.091 34.489 1.00 92.31 173 VAL A C 1
ATOM 1426 O O . VAL A 1 173 ? -28.975 10.138 34.886 1.00 92.31 173 VAL A O 1
ATOM 1429 N N . THR A 1 174 ? -27.352 8.601 35.029 1.00 90.94 174 THR A N 1
ATOM 1430 C CA . THR A 1 174 ? -26.679 9.216 36.188 1.00 90.94 174 THR A CA 1
ATOM 1431 C C . THR A 1 174 ? -26.180 10.629 35.872 1.00 90.94 174 THR A C 1
ATOM 1433 O O . THR A 1 174 ? -26.263 11.527 36.708 1.00 90.94 174 THR A O 1
ATOM 1436 N N . ARG A 1 175 ? -25.682 10.870 34.653 1.00 90.88 175 ARG A N 1
ATOM 1437 C CA . ARG A 1 175 ? -25.263 12.209 34.214 1.00 90.88 175 ARG A CA 1
ATOM 1438 C C . ARG A 1 175 ? -26.444 13.176 34.112 1.00 90.88 175 ARG A C 1
ATOM 1440 O O . ARG A 1 175 ? -26.306 14.323 34.525 1.00 90.88 175 ARG A O 1
ATOM 1447 N N . LEU A 1 176 ? -27.576 12.739 33.557 1.00 90.81 176 LEU A N 1
ATOM 1448 C CA . LEU A 1 176 ? -28.790 13.559 33.462 1.00 90.81 176 LEU A CA 1
ATOM 1449 C C . LEU A 1 176 ? -29.367 13.852 34.849 1.00 90.81 176 LEU A C 1
ATOM 1451 O O . LEU A 1 176 ? -29.642 15.004 35.163 1.00 90.81 176 LEU A O 1
ATOM 1455 N N . ALA A 1 177 ? -29.435 12.834 35.702 1.00 87.69 177 ALA A N 1
ATOM 1456 C CA . ALA A 1 177 ? -29.801 12.949 37.107 1.00 87.69 177 ALA A CA 1
ATOM 1457 C C . ALA A 1 177 ? -28.977 14.013 37.849 1.00 87.69 177 ALA A C 1
ATOM 1459 O O . ALA A 1 177 ? -29.545 14.889 38.494 1.00 87.69 177 ALA A O 1
ATOM 1460 N N . LYS A 1 178 ? -27.645 13.999 37.702 1.00 85.94 178 LYS A N 1
ATOM 1461 C CA . LYS A 1 178 ? -26.763 15.013 38.308 1.00 85.94 178 LYS A CA 1
ATOM 1462 C C . LYS A 1 178 ? -27.027 16.424 37.779 1.00 85.94 178 LYS A C 1
ATOM 1464 O O . LYS A 1 178 ? -26.957 17.376 38.548 1.00 85.94 178 LYS A O 1
ATOM 1469 N N . LYS A 1 179 ? -27.344 16.573 36.486 1.00 88.06 179 LYS A N 1
ATOM 1470 C CA . LYS A 1 179 ? -27.731 17.876 35.917 1.00 88.06 179 LYS A CA 1
ATOM 1471 C C . LYS A 1 179 ? -29.043 18.385 36.512 1.00 88.06 179 LYS A C 1
ATOM 1473 O O . LYS A 1 179 ? -29.127 19.561 36.834 1.00 88.06 179 LYS A O 1
ATOM 1478 N N . ILE A 1 180 ? -30.034 17.508 36.677 1.00 86.00 180 ILE A N 1
ATOM 1479 C CA . ILE A 1 180 ? -31.315 17.859 37.304 1.00 86.00 180 ILE A CA 1
ATOM 1480 C C . ILE A 1 180 ? -31.088 18.262 38.762 1.00 86.00 180 ILE A C 1
ATOM 1482 O O . ILE A 1 180 ? -31.583 19.300 39.180 1.00 86.00 180 ILE A O 1
ATOM 1486 N N . GLN A 1 181 ? -30.282 17.507 39.510 1.00 82.94 181 GLN A N 1
ATOM 1487 C CA . GLN A 1 181 ? -29.974 17.816 40.908 1.00 82.94 181 GLN A CA 1
ATOM 1488 C C . GLN A 1 181 ? -29.251 19.163 41.070 1.00 82.94 181 GLN A C 1
ATOM 1490 O O . GLN A 1 181 ? -29.551 19.913 41.991 1.00 82.94 181 GLN A O 1
ATOM 1495 N N . ALA A 1 182 ? -28.358 19.517 40.141 1.00 83.75 182 ALA A N 1
ATOM 1496 C CA . ALA A 1 182 ? -27.697 20.822 40.143 1.00 83.75 182 ALA A CA 1
ATOM 1497 C C . ALA A 1 182 ? -28.671 22.002 39.948 1.00 83.75 182 ALA A C 1
ATOM 1499 O O . ALA A 1 182 ? -28.383 23.102 40.406 1.00 83.75 182 ALA A O 1
ATOM 1500 N N . VAL A 1 183 ? -29.806 21.782 39.276 1.00 85.19 183 VAL A N 1
ATOM 1501 C CA . VAL A 1 183 ? -30.845 22.804 39.051 1.00 85.19 183 VAL A CA 1
ATOM 1502 C C . VAL A 1 183 ? -31.899 22.791 40.163 1.00 85.19 183 VAL A C 1
ATOM 1504 O O . VAL A 1 183 ? -32.381 23.845 40.561 1.00 85.19 183 VAL A O 1
ATOM 1507 N N . ALA A 1 184 ? -32.256 21.609 40.668 1.00 79.00 184 ALA A N 1
ATOM 1508 C CA . ALA A 1 184 ? -33.322 21.416 41.649 1.00 79.00 184 ALA A CA 1
ATOM 1509 C C . ALA A 1 184 ? -32.885 21.642 43.112 1.00 79.00 184 ALA A C 1
ATOM 1511 O O . ALA A 1 184 ? -33.747 21.731 43.985 1.00 79.00 184 ALA A O 1
ATOM 1512 N N . GLY A 1 185 ? -31.581 21.735 43.399 1.00 72.06 185 GLY A N 1
ATOM 1513 C CA . GLY A 1 185 ? -31.068 21.913 44.763 1.00 72.06 185 GLY A CA 1
ATOM 1514 C C . GLY A 1 185 ? -31.384 20.718 45.674 1.00 72.06 185 GLY A C 1
ATOM 1515 O O . GLY A 1 185 ? -31.357 19.571 45.227 1.00 72.06 185 GLY A O 1
ATOM 1516 N N . ASP A 1 186 ? -31.713 20.983 46.942 1.00 69.50 186 ASP A N 1
ATOM 1517 C CA . ASP A 1 186 ? -32.065 19.952 47.941 1.00 69.50 186 ASP A CA 1
ATOM 1518 C C . ASP A 1 186 ? -33.516 19.445 47.829 1.00 69.50 186 ASP A C 1
ATOM 1520 O O . ASP A 1 186 ? -33.964 18.595 48.602 1.00 69.50 186 ASP A O 1
ATOM 1524 N N . THR A 1 187 ? -34.273 19.936 46.848 1.00 63.94 187 THR A N 1
ATOM 1525 C CA . THR A 1 187 ? -35.655 19.522 46.594 1.00 63.94 187 THR A CA 1
ATOM 1526 C C . THR A 1 187 ? -35.681 18.186 45.838 1.00 63.94 187 THR A C 1
ATOM 1528 O O . THR A 1 187 ? -35.891 18.135 44.628 1.00 63.94 187 THR A O 1
ATOM 1531 N N . GLY A 1 188 ? -35.434 17.076 46.544 1.00 64.44 188 GLY A N 1
ATOM 1532 C CA . GLY A 1 188 ? -35.589 15.722 45.996 1.00 64.44 188 GLY A CA 1
ATOM 1533 C C . GLY A 1 188 ? -34.778 14.624 46.692 1.00 64.44 188 GLY A C 1
ATOM 1534 O O . GLY A 1 188 ? -33.917 14.872 47.530 1.00 64.44 188 GLY A O 1
ATOM 1535 N N . THR A 1 189 ? -35.042 13.366 46.322 1.00 69.44 189 THR A N 1
ATOM 1536 C CA . THR A 1 189 ? -34.256 12.206 46.775 1.00 69.44 189 THR A CA 1
ATOM 1537 C C . THR A 1 189 ? -32.860 12.199 46.153 1.00 69.44 189 THR A C 1
ATOM 1539 O O . THR A 1 189 ? -32.725 12.267 44.930 1.00 69.44 189 THR A O 1
ATOM 1542 N N . ALA A 1 190 ? -31.823 12.032 46.980 1.00 69.94 190 ALA A N 1
ATOM 1543 C CA . ALA A 1 190 ? -30.439 11.929 46.522 1.00 69.94 190 ALA A CA 1
ATOM 1544 C C . ALA A 1 190 ? -30.243 10.740 45.562 1.00 69.94 190 ALA A C 1
ATOM 1546 O O . ALA A 1 190 ? -30.526 9.586 45.898 1.00 69.94 190 ALA A O 1
ATOM 1547 N N . ILE A 1 191 ? -29.720 11.011 44.363 1.00 73.62 191 ILE A N 1
ATOM 1548 C CA . ILE A 1 191 ? -29.491 9.978 43.351 1.00 73.62 191 ILE A CA 1
ATOM 1549 C C . ILE A 1 191 ? -28.133 9.323 43.592 1.00 73.62 191 ILE A C 1
ATOM 1551 O O . ILE A 1 191 ? -27.081 9.959 43.526 1.00 73.62 191 ILE A O 1
ATOM 1555 N N . ARG A 1 192 ? -28.146 8.014 43.858 1.00 81.12 192 ARG A N 1
ATOM 1556 C CA . ARG A 1 192 ? -26.927 7.241 44.106 1.00 81.12 192 ARG A CA 1
ATOM 1557 C C . ARG A 1 192 ? -26.231 6.872 42.798 1.00 81.12 192 ARG A C 1
ATOM 15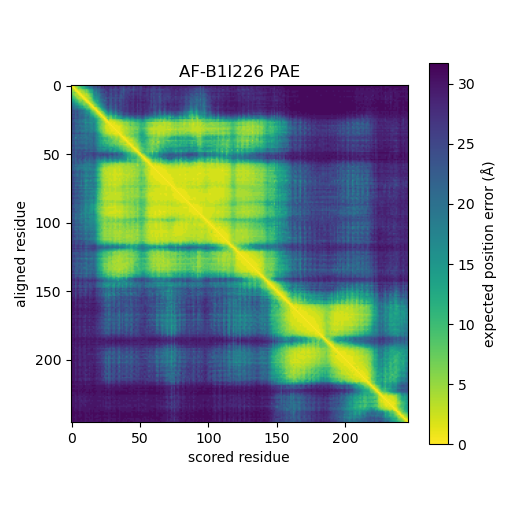59 O O . ARG A 1 192 ? -26.775 6.136 41.979 1.00 81.12 192 ARG A O 1
ATOM 1566 N N . ASP A 1 193 ? -24.984 7.308 42.650 1.00 85.69 193 ASP A N 1
ATOM 1567 C CA . ASP A 1 193 ? -24.137 6.949 41.514 1.00 85.69 193 ASP A CA 1
ATOM 1568 C C . ASP A 1 193 ? -23.695 5.477 41.601 1.00 85.69 193 ASP A C 1
ATOM 1570 O O . ASP A 1 193 ? -22.885 5.093 42.449 1.00 85.69 193 ASP A O 1
ATOM 1574 N N . ARG A 1 194 ? -24.240 4.635 40.714 1.00 86.50 194 ARG A N 1
ATOM 1575 C CA . ARG A 1 194 ? -23.872 3.214 40.592 1.00 86.50 194 ARG A CA 1
ATOM 1576 C C . ARG A 1 194 ? -22.880 2.940 39.460 1.00 86.50 194 ARG A C 1
ATOM 1578 O O . ARG A 1 194 ? -22.519 1.782 39.254 1.00 86.50 194 ARG A O 1
ATOM 1585 N N . THR A 1 195 ? -22.378 3.967 38.773 1.00 87.94 195 THR A N 1
ATOM 1586 C CA . THR A 1 195 ? -21.489 3.823 37.605 1.00 87.94 195 THR A CA 1
ATOM 1587 C C . THR A 1 195 ? -20.253 2.987 37.939 1.00 87.94 195 THR A C 1
ATOM 1589 O O . THR A 1 195 ? -19.852 2.127 37.160 1.00 87.94 195 THR A O 1
ATOM 1592 N N . ARG A 1 196 ? -19.675 3.173 39.136 1.00 85.69 196 ARG A N 1
ATOM 1593 C CA . ARG A 1 196 ? -18.502 2.408 39.594 1.00 85.69 196 ARG A CA 1
ATOM 1594 C C . ARG A 1 196 ? -18.808 0.920 39.797 1.00 85.69 196 ARG A C 1
ATOM 1596 O O . ARG A 1 196 ? -18.012 0.080 39.391 1.00 85.69 196 ARG A O 1
ATOM 1603 N N . SER A 1 197 ? -19.954 0.605 40.401 1.00 87.81 197 SER A N 1
ATOM 1604 C CA . SER A 1 197 ? -20.391 -0.777 40.640 1.00 87.81 197 SER A CA 1
ATOM 1605 C C . SER A 1 197 ? -20.708 -1.490 39.325 1.00 87.81 197 SER A C 1
ATOM 1607 O O . SER A 1 197 ? -20.254 -2.609 39.115 1.00 87.81 197 SER A O 1
ATOM 1609 N N . ILE A 1 198 ? -21.397 -0.816 38.401 1.00 87.88 198 ILE A N 1
ATOM 1610 C CA . ILE A 1 198 ? -21.694 -1.373 37.078 1.00 87.88 198 ILE A CA 1
ATOM 1611 C C . ILE A 1 198 ? -20.412 -1.585 36.269 1.00 87.88 198 ILE A C 1
ATOM 1613 O O . ILE A 1 198 ? -20.228 -2.658 35.707 1.00 87.88 198 ILE A O 1
ATOM 1617 N N . LYS A 1 199 ? -19.473 -0.629 36.282 1.00 84.75 199 LYS A N 1
ATOM 1618 C CA . LYS A 1 199 ? -18.171 -0.786 35.613 1.00 84.75 199 LYS A CA 1
ATOM 1619 C C . LYS A 1 199 ? -17.410 -2.020 36.108 1.00 84.75 199 LYS A C 1
ATOM 1621 O O . LYS A 1 199 ? -16.816 -2.722 35.296 1.00 84.75 199 LYS A O 1
ATOM 1626 N N . LYS A 1 200 ? -17.453 -2.297 37.417 1.00 86.19 200 LYS A N 1
ATOM 1627 C CA . LYS A 1 200 ? -16.868 -3.511 38.004 1.00 86.19 200 LYS A CA 1
ATOM 1628 C C . LYS A 1 200 ? -17.513 -4.777 37.421 1.00 86.19 200 LYS A C 1
ATOM 1630 O O . LYS A 1 200 ? -16.794 -5.634 36.925 1.00 86.19 200 LYS A O 1
ATOM 1635 N N . ARG A 1 201 ? -18.848 -4.839 37.367 1.00 85.31 201 ARG A N 1
ATOM 1636 C CA . ARG A 1 201 ? -19.581 -5.989 36.800 1.00 85.31 201 ARG A CA 1
ATOM 1637 C C . ARG A 1 201 ? -19.324 -6.206 35.308 1.00 85.31 201 ARG A C 1
ATOM 1639 O O . ARG A 1 201 ? -19.255 -7.343 34.862 1.00 85.31 201 ARG A O 1
ATOM 1646 N N . VAL A 1 202 ? -19.154 -5.134 34.530 1.00 84.06 202 VAL A N 1
ATOM 1647 C CA . VAL A 1 202 ? -18.791 -5.249 33.104 1.00 84.06 202 VAL A CA 1
ATOM 1648 C C . VAL A 1 202 ? -17.392 -5.838 32.929 1.00 84.06 202 VAL A C 1
ATOM 1650 O O . VAL A 1 202 ? -17.186 -6.658 32.039 1.00 84.06 202 VAL A O 1
ATOM 1653 N N . LEU A 1 203 ? -16.434 -5.446 33.775 1.00 81.69 203 LEU A N 1
ATOM 1654 C CA . LEU A 1 203 ? -15.084 -6.019 33.768 1.00 81.69 203 LEU A CA 1
ATOM 1655 C C . LEU A 1 203 ? -15.103 -7.507 34.139 1.00 81.69 203 LEU A C 1
ATOM 1657 O O . LEU A 1 203 ? -14.431 -8.292 33.479 1.00 81.69 203 LEU A O 1
ATOM 1661 N N . GLU A 1 204 ? -15.902 -7.894 35.136 1.00 80.12 204 GLU A N 1
ATOM 1662 C CA . GLU A 1 204 ? -16.110 -9.300 35.518 1.00 80.12 204 GLU A CA 1
ATOM 1663 C C . GLU A 1 204 ? -16.701 -10.114 34.355 1.00 80.12 204 GLU A C 1
ATOM 1665 O O . GLU A 1 204 ? -16.151 -11.150 33.985 1.00 80.12 204 GLU A O 1
ATOM 1670 N N . ALA A 1 205 ? -17.766 -9.615 33.717 1.00 79.00 205 ALA A N 1
ATOM 1671 C CA . ALA A 1 205 ? -18.396 -10.275 32.573 1.00 79.00 205 ALA A CA 1
ATOM 1672 C C . ALA A 1 205 ? -17.438 -10.420 31.379 1.00 79.00 205 ALA A C 1
ATOM 1674 O O . ALA A 1 205 ? -17.398 -11.467 30.732 1.00 79.00 205 ALA A O 1
ATOM 1675 N N . ARG A 1 206 ? -16.628 -9.389 31.106 1.00 77.12 206 ARG A N 1
ATOM 1676 C CA . ARG A 1 206 ? -15.604 -9.429 30.057 1.00 77.12 206 ARG A CA 1
ATOM 1677 C C . ARG A 1 206 ? -14.504 -10.441 30.376 1.00 77.12 206 ARG A C 1
ATOM 1679 O O . ARG A 1 206 ? -14.136 -11.217 29.503 1.00 77.12 206 ARG A O 1
ATOM 1686 N N . GLY A 1 207 ? -14.012 -10.454 31.615 1.00 74.81 207 GLY A N 1
ATOM 1687 C CA . GLY A 1 207 ? -13.006 -11.417 32.060 1.00 74.81 207 GLY A CA 1
ATOM 1688 C C . GLY A 1 207 ? -13.495 -12.860 31.929 1.00 74.81 207 GLY A C 1
ATOM 1689 O O . GLY A 1 207 ? -12.749 -13.714 31.454 1.00 74.81 207 GLY A O 1
ATOM 1690 N N . LEU A 1 208 ? -14.764 -13.120 32.262 1.00 73.94 208 LEU A N 1
ATOM 1691 C CA . LEU A 1 208 ? -15.383 -14.432 32.081 1.00 73.94 208 LEU A CA 1
ATOM 1692 C C . LEU A 1 208 ? -15.477 -14.822 30.599 1.00 73.94 208 LEU A C 1
ATOM 1694 O O . LEU A 1 208 ? -15.109 -15.939 30.247 1.00 73.94 208 LEU A O 1
ATOM 1698 N N . ALA A 1 209 ? -15.915 -13.910 29.727 1.00 70.19 209 ALA A N 1
ATOM 1699 C CA . ALA A 1 209 ? -15.989 -14.159 28.286 1.00 70.19 209 ALA A CA 1
ATOM 1700 C C . ALA A 1 209 ? -14.607 -14.469 27.677 1.00 70.19 209 ALA A C 1
ATOM 1702 O O . ALA A 1 209 ? -14.474 -15.430 26.925 1.00 70.19 209 ALA A O 1
ATOM 1703 N N . GLU A 1 210 ? -13.567 -13.721 28.063 1.00 70.19 210 GLU A N 1
ATOM 1704 C CA . GLU A 1 210 ? -12.179 -13.974 27.643 1.00 70.19 210 GLU A CA 1
ATOM 1705 C C . GLU A 1 210 ? -11.651 -15.322 28.170 1.00 70.19 210 GLU A C 1
ATOM 1707 O O . GLU A 1 210 ? -10.902 -16.014 27.476 1.00 70.19 210 GLU A O 1
ATOM 1712 N N . CYS A 1 211 ? -12.041 -15.723 29.385 1.00 65.12 211 CYS A N 1
ATOM 1713 C CA . CYS A 1 211 ? -11.708 -17.042 29.924 1.00 65.12 211 CYS A CA 1
ATOM 1714 C C . CYS A 1 211 ? -12.408 -18.158 29.145 1.00 65.12 211 CYS A C 1
ATOM 1716 O O . CYS A 1 211 ? -11.744 -19.117 28.769 1.00 65.12 211 CYS A O 1
ATOM 1718 N N . ILE A 1 212 ? -13.704 -18.020 28.847 1.00 68.81 212 ILE A N 1
ATOM 1719 C CA . ILE A 1 212 ? -14.462 -18.990 28.042 1.00 68.81 212 ILE A CA 1
ATOM 1720 C C . ILE A 1 212 ? -13.851 -19.118 26.645 1.00 68.81 212 ILE A C 1
ATOM 1722 O O . ILE A 1 212 ? -13.631 -20.230 26.180 1.00 68.81 212 ILE A O 1
ATOM 1726 N N . GLU A 1 213 ? -13.506 -18.007 25.993 1.00 67.88 213 GLU A N 1
ATOM 1727 C CA . GLU A 1 213 ? -12.863 -18.039 24.678 1.00 67.88 213 GLU A CA 1
ATOM 1728 C C . GLU A 1 213 ? -11.500 -18.748 24.728 1.00 67.88 213 GLU A C 1
ATOM 1730 O O . GLU A 1 213 ? -11.188 -19.560 23.859 1.00 67.88 213 GLU A O 1
ATOM 1735 N N . LYS A 1 214 ? -10.698 -18.508 25.774 1.00 64.62 214 LYS A N 1
ATOM 1736 C CA . LYS A 1 214 ? -9.439 -19.236 25.996 1.00 64.62 214 LYS A CA 1
ATOM 1737 C C . LYS A 1 214 ? -9.666 -20.721 26.260 1.00 64.62 214 LYS A C 1
ATOM 1739 O O . LYS A 1 214 ? -8.906 -21.519 25.728 1.00 64.62 214 LYS A O 1
ATOM 1744 N N . VAL A 1 215 ? -10.687 -21.096 27.037 1.00 63.59 215 VAL A N 1
ATOM 1745 C CA . VAL A 1 215 ? -11.072 -22.503 27.251 1.00 63.59 215 VAL A CA 1
ATOM 1746 C C . VAL A 1 215 ? -11.467 -23.152 25.935 1.00 63.59 215 VAL A C 1
ATOM 1748 O O . VAL A 1 215 ? -11.002 -24.246 25.663 1.00 63.59 215 VAL A O 1
ATOM 1751 N N . LEU A 1 216 ? -12.273 -22.490 25.104 1.00 63.53 216 LEU A N 1
ATOM 1752 C CA . LEU A 1 216 ? -12.680 -23.019 23.801 1.00 63.53 216 LEU A CA 1
ATOM 1753 C C . LEU A 1 216 ? -11.473 -23.184 22.866 1.00 63.53 216 LEU A C 1
ATOM 1755 O O . LEU A 1 216 ? -11.312 -24.239 22.267 1.00 63.53 216 LEU A O 1
ATOM 1759 N N . ARG A 1 217 ? -10.566 -22.197 22.816 1.00 63.50 217 ARG A N 1
ATOM 1760 C CA . ARG A 1 217 ? -9.323 -22.273 22.024 1.00 63.50 217 ARG A CA 1
ATOM 1761 C C . ARG A 1 217 ? -8.333 -23.331 22.533 1.00 63.50 217 ARG A C 1
ATOM 1763 O O . ARG A 1 217 ? -7.589 -23.893 21.739 1.00 63.50 217 ARG A O 1
ATOM 1770 N N . LEU A 1 218 ? -8.270 -23.563 23.847 1.00 57.69 218 LEU A N 1
ATOM 1771 C CA . LEU A 1 218 ? -7.395 -24.568 24.472 1.00 57.69 218 LEU A CA 1
ATOM 1772 C C . LEU A 1 218 ? -8.032 -25.963 24.506 1.00 57.69 218 LEU A C 1
ATOM 1774 O O . LEU A 1 218 ? -7.311 -26.955 24.523 1.00 57.69 218 LEU A O 1
ATOM 1778 N N . GLY A 1 219 ? -9.362 -26.045 24.491 1.00 52.34 219 GLY A N 1
ATOM 1779 C CA . GLY A 1 219 ? -10.144 -27.280 24.450 1.00 52.34 219 GLY A CA 1
ATOM 1780 C C . GLY A 1 219 ? -9.971 -28.053 23.144 1.00 52.34 219 GLY A C 1
ATOM 1781 O O . GLY A 1 219 ? -10.114 -29.273 23.147 1.00 52.34 219 GLY A O 1
ATOM 1782 N N . ASP A 1 220 ? -9.546 -27.377 22.072 1.00 49.06 220 ASP A N 1
ATOM 1783 C CA . ASP A 1 220 ? -9.087 -28.016 20.834 1.00 49.06 220 ASP A CA 1
ATOM 1784 C C . ASP A 1 220 ? -7.700 -28.688 20.980 1.00 49.06 220 ASP A C 1
ATOM 1786 O O . ASP A 1 220 ? -7.315 -29.500 20.142 1.00 49.06 220 ASP A O 1
ATOM 1790 N N . ILE A 1 221 ? -6.940 -28.405 22.052 1.00 43.59 221 ILE A N 1
ATOM 1791 C CA . ILE A 1 221 ? -5.554 -28.874 22.265 1.00 43.59 221 ILE A CA 1
ATOM 1792 C C . ILE A 1 221 ? -5.470 -29.861 23.442 1.00 43.59 221 ILE A C 1
ATOM 1794 O O . ILE A 1 221 ? -4.523 -29.843 24.218 1.00 43.59 221 ILE A O 1
ATOM 1798 N N . ASN A 1 222 ? -6.395 -30.818 23.513 1.00 42.50 222 ASN A N 1
ATOM 1799 C CA . ASN A 1 222 ? -6.411 -31.941 24.461 1.00 42.50 222 ASN A CA 1
ATOM 1800 C C . ASN A 1 222 ? -7.055 -31.637 25.827 1.00 42.50 222 ASN A C 1
ATOM 1802 O O . ASN A 1 222 ? -6.479 -30.997 26.707 1.00 42.50 222 ASN A O 1
ATOM 1806 N N . LEU A 1 223 ? -8.188 -32.299 26.067 1.00 44.22 223 LEU A N 1
ATOM 1807 C CA . LEU A 1 223 ? -8.523 -32.869 27.373 1.00 44.22 223 LEU A CA 1
ATOM 1808 C C . LEU A 1 223 ? -7.385 -33.815 27.813 1.00 44.22 223 LEU A C 1
ATOM 1810 O O . LEU A 1 223 ? -7.472 -35.033 27.663 1.00 44.22 223 LEU A O 1
ATOM 1814 N N . ILE A 1 224 ? -6.285 -33.265 28.334 1.00 42.72 224 ILE A N 1
ATOM 1815 C CA . ILE A 1 224 ? -5.240 -34.030 29.022 1.00 42.72 224 ILE A CA 1
ATOM 1816 C C . ILE A 1 224 ? -5.807 -34.455 30.382 1.00 42.72 224 ILE A C 1
ATOM 1818 O O . ILE A 1 224 ? -5.701 -33.761 31.385 1.00 42.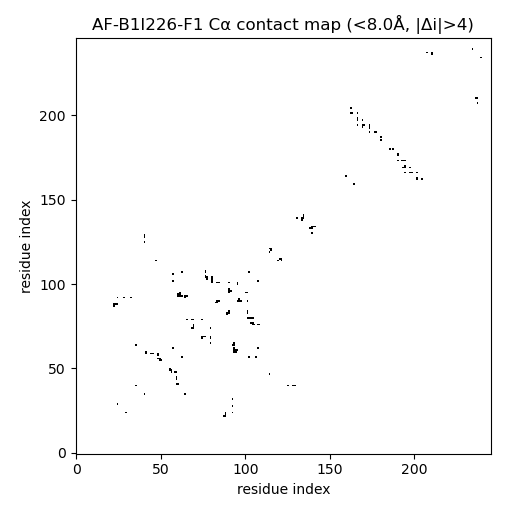72 224 ILE A O 1
ATOM 1822 N N . GLY A 1 225 ? -6.478 -35.604 30.380 1.00 46.94 225 GLY A N 1
ATOM 1823 C CA . GLY A 1 225 ? -6.153 -36.740 31.247 1.00 46.94 225 GLY A CA 1
ATOM 1824 C C . GLY A 1 225 ? -6.380 -36.679 32.763 1.00 46.94 225 GLY A C 1
ATOM 1825 O O . GLY A 1 225 ? -6.263 -37.734 33.381 1.00 46.94 225 GLY A O 1
ATOM 1826 N N . ASN A 1 226 ? -6.701 -35.546 33.397 1.00 55.47 226 ASN A N 1
ATOM 1827 C CA . ASN A 1 226 ? -6.929 -35.529 34.850 1.00 55.47 226 ASN A CA 1
ATOM 1828 C C . ASN A 1 226 ? -7.990 -34.505 35.295 1.00 55.47 226 ASN A C 1
ATOM 1830 O O . ASN A 1 226 ? -7.799 -33.288 35.224 1.00 55.47 226 ASN A O 1
ATOM 1834 N N . GLU A 1 227 ? -9.107 -35.014 35.821 1.00 52.16 227 GLU A N 1
ATOM 1835 C CA . GLU A 1 227 ? -10.221 -34.228 36.368 1.00 52.16 227 GLU A CA 1
ATOM 1836 C C . GLU A 1 227 ? -9.769 -33.275 37.492 1.00 52.16 227 GLU A C 1
ATOM 1838 O O . GLU A 1 227 ? -10.297 -32.170 37.626 1.00 52.16 227 GLU A O 1
ATOM 1843 N N . ALA A 1 228 ? -8.745 -33.654 38.266 1.00 59.09 228 ALA A N 1
ATOM 1844 C CA . ALA A 1 228 ? -8.208 -32.838 39.351 1.00 59.09 228 ALA A CA 1
ATOM 1845 C C . ALA A 1 228 ? -7.410 -31.622 38.848 1.00 59.09 228 ALA A C 1
ATOM 1847 O O . ALA A 1 228 ? -7.491 -30.550 39.446 1.00 59.09 228 ALA A O 1
ATOM 1848 N N . GLU A 1 229 ? -6.673 -31.749 37.740 1.00 54.69 229 GLU A N 1
ATOM 1849 C CA . GLU A 1 229 ? -5.963 -30.613 37.134 1.00 54.69 229 GLU A CA 1
ATOM 1850 C C . GLU A 1 229 ? -6.926 -29.668 36.425 1.00 54.69 229 GLU A C 1
ATOM 1852 O O . GLU A 1 229 ? -6.772 -28.452 36.533 1.00 54.69 229 GLU A O 1
ATOM 1857 N N . SER A 1 230 ? -7.971 -30.217 35.800 1.00 51.25 230 SER A N 1
ATOM 1858 C CA . SER A 1 230 ? -9.065 -29.421 35.242 1.00 51.25 230 SER A CA 1
ATOM 1859 C C . SER A 1 230 ? -9.778 -28.631 36.342 1.00 51.25 230 SER A C 1
ATOM 1861 O O . SER A 1 230 ? -9.920 -27.420 36.215 1.00 51.25 230 SER A O 1
ATOM 1863 N N . LYS A 1 231 ? -10.133 -29.261 37.473 1.00 55.09 231 LYS A N 1
ATOM 1864 C CA . LYS A 1 231 ? -10.713 -28.572 38.644 1.00 55.09 231 LYS A CA 1
ATOM 1865 C C . LYS A 1 231 ? -9.777 -27.510 39.225 1.00 55.09 231 LYS A C 1
ATOM 1867 O O . LYS A 1 231 ? -10.204 -26.385 39.444 1.00 55.09 231 LYS A O 1
ATOM 1872 N N . ARG A 1 232 ? -8.485 -27.811 39.382 1.00 59.22 232 ARG A N 1
ATOM 1873 C CA . ARG A 1 232 ? -7.483 -26.855 39.888 1.00 59.22 232 ARG A CA 1
ATOM 1874 C C . ARG A 1 232 ? -7.271 -25.663 38.949 1.00 59.22 232 ARG A C 1
ATOM 1876 O O . ARG A 1 232 ? -6.982 -24.558 39.404 1.00 59.22 232 ARG A O 1
ATOM 1883 N N . TRP A 1 233 ? -7.390 -25.882 37.643 1.00 55.19 233 TRP A N 1
ATOM 1884 C CA . TRP A 1 233 ? -7.329 -24.832 36.631 1.00 55.19 233 TRP A CA 1
ATOM 1885 C C . TRP A 1 233 ? -8.607 -23.981 36.633 1.00 55.19 233 TRP A C 1
ATOM 1887 O O . TRP A 1 233 ? -8.515 -22.754 36.626 1.00 55.19 233 TRP A O 1
ATOM 1897 N N . LEU A 1 234 ? -9.779 -24.617 36.733 1.00 54.84 234 LEU A N 1
ATOM 1898 C CA . LEU A 1 234 ? -11.072 -23.945 36.874 1.00 54.84 234 LEU A CA 1
ATOM 1899 C C . LEU A 1 234 ? -11.096 -23.079 38.142 1.00 54.84 234 LEU A C 1
ATOM 1901 O O . LEU A 1 234 ? -11.376 -21.895 38.035 1.00 54.84 234 LEU A O 1
ATOM 1905 N N . ASP A 1 235 ? -10.676 -23.583 39.302 1.00 59.03 235 ASP A N 1
ATOM 1906 C CA . ASP A 1 235 ? -10.620 -22.801 40.551 1.00 59.03 235 ASP A CA 1
ATOM 1907 C C . ASP A 1 235 ? -9.641 -21.616 40.484 1.00 59.03 235 ASP A C 1
ATOM 1909 O O . ASP A 1 235 ? -9.853 -20.584 41.115 1.00 59.03 235 ASP A O 1
ATOM 1913 N N . LYS A 1 236 ? -8.567 -21.729 39.691 1.00 57.38 236 LYS A N 1
ATOM 1914 C CA . LYS A 1 236 ? -7.575 -20.658 39.514 1.00 57.38 236 LYS A CA 1
ATOM 1915 C C . LYS A 1 236 ? -8.071 -19.521 38.612 1.00 57.38 236 LYS A C 1
ATOM 1917 O O . LYS A 1 236 ? -7.603 -18.391 38.764 1.00 57.38 236 LYS A O 1
ATOM 1922 N N . TYR A 1 237 ? -8.957 -19.812 37.658 1.00 52.28 237 TYR A N 1
ATOM 1923 C CA . TYR A 1 237 ? -9.328 -18.875 36.589 1.00 52.28 237 TYR A CA 1
ATOM 1924 C C . TYR A 1 237 ? -10.820 -18.526 36.521 1.00 52.28 237 TYR A C 1
ATOM 1926 O O . TYR A 1 237 ? -11.148 -17.483 35.960 1.00 52.28 237 TYR A O 1
ATOM 1934 N N . ILE A 1 238 ? -11.720 -19.333 37.094 1.00 51.88 238 ILE A N 1
ATOM 1935 C CA . ILE A 1 238 ? -13.163 -19.055 37.094 1.00 51.88 238 ILE A CA 1
ATOM 1936 C C . ILE A 1 238 ? -13.531 -17.980 38.111 1.00 51.88 238 ILE A C 1
ATOM 1938 O O . ILE A 1 238 ? -14.429 -17.203 37.813 1.00 51.88 238 ILE A O 1
ATOM 1942 N N . LEU A 1 239 ? -12.816 -17.836 39.229 1.00 48.41 239 LEU A N 1
ATOM 1943 C CA . LEU A 1 239 ? -12.997 -16.731 40.177 1.00 48.41 239 LEU A CA 1
ATOM 1944 C C . LEU A 1 239 ? -11.697 -16.527 40.977 1.00 48.41 239 LEU A C 1
ATOM 1946 O O . LEU A 1 239 ? -11.313 -17.425 41.724 1.00 48.41 239 LEU A O 1
ATOM 1950 N N . PRO A 1 240 ? -11.013 -15.370 40.888 1.00 43.81 240 PRO A N 1
ATOM 1951 C CA . PRO A 1 240 ? -9.983 -15.032 41.862 1.00 43.81 240 PRO A CA 1
ATOM 1952 C C . PRO A 1 240 ? -10.602 -15.066 43.275 1.00 43.81 240 PRO A C 1
ATOM 1954 O O . PRO A 1 240 ? -11.687 -14.498 43.448 1.00 43.81 240 PRO A O 1
ATOM 1957 N N . PRO A 1 241 ? -9.939 -15.665 44.284 1.00 45.81 241 PRO A N 1
ATOM 1958 C CA . PRO A 1 241 ? -10.481 -15.802 45.644 1.00 45.81 241 PRO A CA 1
ATOM 1959 C C . PRO A 1 241 ? -10.889 -14.470 46.291 1.00 45.81 241 PRO A C 1
ATOM 1961 O O . PRO A 1 241 ? -11.720 -14.434 47.194 1.00 45.81 241 PRO A O 1
ATOM 1964 N N . ASP A 1 242 ? -10.352 -13.360 45.789 1.00 43.09 242 ASP A N 1
ATOM 1965 C CA . ASP A 1 242 ? -10.509 -12.028 46.372 1.00 43.09 242 ASP A CA 1
ATOM 1966 C C . ASP A 1 242 ? -11.812 -11.315 45.955 1.00 43.09 242 ASP A C 1
ATOM 1968 O O . ASP A 1 242 ? -12.040 -10.161 46.323 1.00 43.09 242 ASP A O 1
ATOM 1972 N N . TYR A 1 243 ? -12.680 -11.982 45.184 1.00 46.91 243 TYR A N 1
ATOM 1973 C CA . TYR A 1 243 ? -13.974 -11.448 44.737 1.00 46.91 243 TYR A CA 1
ATOM 1974 C C . TYR A 1 243 ? -15.189 -12.241 45.246 1.00 46.91 243 TYR A C 1
ATOM 1976 O O . TYR A 1 243 ? -16.263 -12.179 44.647 1.00 46.91 243 TYR A O 1
ATOM 1984 N N . ALA A 1 244 ? -15.062 -12.932 46.382 1.00 32.00 244 ALA A N 1
ATOM 1985 C CA . ALA A 1 244 ? -16.224 -13.407 47.127 1.00 32.00 244 ALA A CA 1
ATOM 1986 C C . ALA A 1 244 ? -17.026 -12.200 47.655 1.00 32.00 244 ALA A C 1
ATOM 1988 O O . ALA A 1 244 ? -16.516 -11.348 48.384 1.00 32.00 244 ALA A O 1
ATOM 1989 N N . ILE A 1 245 ? -18.279 -12.095 47.219 1.00 30.70 245 ILE A N 1
ATOM 1990 C CA . ILE A 1 245 ? -19.236 -11.077 47.654 1.00 30.70 245 ILE A CA 1
ATOM 1991 C C . ILE A 1 245 ? -19.563 -11.335 49.134 1.00 30.70 245 ILE A C 1
ATOM 1993 O O . ILE A 1 245 ? -20.128 -12.380 49.449 1.00 30.70 245 ILE A O 1
ATOM 1997 N N . ASN A 1 246 ? -19.217 -10.383 50.007 1.00 31.14 246 ASN A N 1
ATOM 1998 C CA . ASN A 1 246 ? -19.964 -10.122 51.245 1.00 31.14 246 ASN A CA 1
ATOM 1999 C C . ASN A 1 246 ? -21.180 -9.250 50.919 1.00 31.14 246 ASN A C 1
ATOM 2001 O O . ASN A 1 246 ? -21.010 -8.296 50.117 1.00 31.14 246 ASN A O 1
#

Secondary structure (DSSP, 8-state):
---THHHHHHTT----TT-----PPPHHHHHHHHHHT-GGGTHHHHTTS-SSSSSPPPPHHHHHHHHHHHHHHT--HHHHHHHHHH-HHHHHHTT--TTSPPPPHHHHHHHHHHHHTTS--HHHHHHHHHHHHHHHTT-S--SS-----------SS----HHHHHHHHHHHHHHHHHHHHHHHTTSSPPPP--HHHHHHHHHHHHHHHHHHHHHHHHHTT---S-HHHHHHHHHHHS--GGG---

pLDDT: mean 70.88, std 17.86, range [27.0, 93.56]

Sequence (246 aa):
MFGIDSIRHILQRVSVPGARIDYEFPEHLAKMDRWLDDKRFFTPFQDKYHQFWGRPSVPAETYLRMRALQQQYGLSDRELCDQVGDRLSWRRFCRIPLNKPVPHPSTLSKIRQRLDTNGSDHMAELNEHLVRKAAEEKIIKSRNKVRVDTTVVEANIHHPTDSGLIADTVRVVTRLAKKIQAVAGDTGTAIRDRTRSIKKRVLEARGLAECIEKVLRLGDINLIGNEAESKRWLDKYILPPDYAIN

InterPro domains:
  IPR008490 Transposase InsH, N-terminal [PF05598] (28-114)

Radius of gyration: 32.11 Å; Cα contacts (8 Å, |Δi|>4): 103; chains: 1; bounding box: 64×60×80 Å

Nearest PDB structures (foldseek):
  3ayh-assembly1_A  TM=3.272E-01  e=5.154E+00  Schizosaccharomyces pombe 972h-
  8wqx-assembly1_A  TM=1.836E-01  e=1.690E+00  Ureaplasma diversum

Mean predicted aligned error: 18.37 Å